Protein 7X4O (pdb70)

Solvent-accessible surface area: 12903 Å² total; per-residue (Å²): 258,171,120,71,8,115,4,127,8,72,17,14,120,104,33,22,11,0,22,0,25,1,38,4,62,6,98,53,16,200,130,100,101,22,140,99,18,84,0,0,10,32,4,0,14,31,0,6,102,25,0,10,75,47,8,92,133,22,63,2,5,22,14,13,13,2,52,31,2,36,8,40,115,51,116,123,32,83,100,88,0,19,126,48,0,40,90,6,2,55,135,3,28,132,31,93,57,0,4,137,33,71,0,1,0,59,2,7,29,36,110,100,79,80,8,83,42,123,61,140,150,206,75,75,114,79,12,115,7,127,8,72,15,9,80,133,69,41,134,134,74,63,3,1,2,0,22,0,36,2,32,7,60,6,100,54,15,192,124,106,100,22,144,96,17,83,1,0,11,27,3,0,13,29,1,6,100,28,0,10,72,48,8,88,138,21,65,1,8,22,14,15,16,2,100,57,2,15,41,15,141,54,107,110,36,51,74,94,0,19,138,57,0,42,85,6,9,57,124,2,35,139,30,89,60,0,5,132,32,71,0,2,0,54,1,6,28,36,108,75,62,80,7,82,44,126,59,147

Secondary structure (DSSP, 8-state):
----EEEEEEEE----EEEEEEEE--TTSS-SEEEEEEEEHHHHHHHHHHHHHH-TTS-PPPPPPHHHHHT--SHHHHHHHHHHHHHHHHHHHT-HHHHTSHHHHHHHHSPTT----S--/--SPP-EEEEEEEEE---------EEEEEEEE--TTSS-SEEEEEEEEHHHHHHHHHHHHHHTTTS-PPPPPPHHHHH---SHHHHHHHHHHHHHHHHHHHT-HHHHHSHHHHHHHHSPTT----S--

Foldseek 3Di:
DAWFKDKQFDFWAVWIKTWIWIATPQPLAPDGTGHGQIETPVLVVQLQVCCVVVVVVDDQDDAPDPCLVVPDDDVVSGVVNSVRVNVNSVVQRPDRVNVNDSLVNCSRPDDYPPDHDPPD/DPDDKFKAKAFDFKDQDWVTDTWIKTWIWIAIDQPLAPDGTGHGQIETPVLVVQLLVCCVVVVVVDDQDDAPDPVQNNDDDDVVSRVVNSVRVNVNVVVQRVDRVNVNDSLVNCSRPPPYPPDHGPDD

Organism: Saccharomyces cerevisiae (strain ATCC 204508 / S288c) (NCBI:txid559292)

B-factor: mean 14.37, std 10.42, range [0.95, 68.03]

Structure (mmCIF, N/CA/C/O backbone):
data_7X4O
#
_entry.id   7X4O
#
_cell.length_a   100.280
_cell.length_b   100.280
_cell.length_c   100.280
_cell.angle_alpha   90.000
_cell.angle_beta   90.000
_cell.angle_gamma   90.000
#
_symmetry.space_group_name_H-M   'P 21 3'
#
lo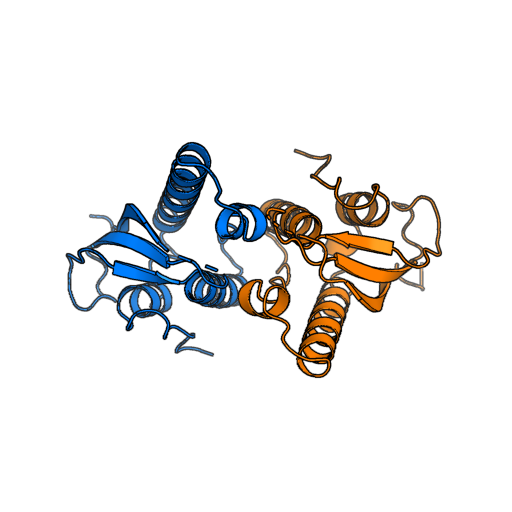op_
_entity.id
_entity.type
_entity.pdbx_description
1 polymer 'Vacuolar protein sorting-associated protein 17'
2 non-polymer 'SULFATE ION'
3 water water
#
loop_
_atom_site.group_PDB
_atom_site.id
_atom_site.type_symbol
_atom_site.label_atom_id
_atom_site.label_alt_id
_atom_site.label_comp_id
_atom_site.label_asym_id
_atom_site.label_entity_id
_atom_site.label_seq_id
_atom_site.pdbx_PDB_ins_code
_atom_site.Cartn_x
_atom_site.Cartn_y
_atom_site.Cartn_z
_atom_site.occupancy
_atom_site.B_iso_or_equiv
_atom_site.auth_seq_id
_atom_site.auth_comp_id
_atom_site.auth_asym_id
_atom_site.auth_atom_id
_atom_site.pdbx_PDB_model_num
ATOM 1 N N . LYS A 1 9 ? 5.23742 -32.38159 18.15509 1.000 21.76681 104 LYS A N 1
ATOM 2 C CA . LYS A 1 9 ? 6.30068 -33.38148 18.25231 1.000 29.51474 104 LYS A CA 1
ATOM 3 C C . LYS A 1 9 ? 7.61619 -32.87543 17.64963 1.000 20.41827 104 LYS A C 1
ATOM 4 O O . LYS A 1 9 ? 8.69208 -33.30720 18.04217 1.000 27.50211 104 LYS A O 1
ATOM 10 N N . LYS A 1 10 ? 7.53100 -31.94969 16.70585 1.000 22.63811 105 LYS A N 1
ATOM 11 C CA . LYS A 1 10 ? 8.68661 -31.54188 15.92443 1.000 25.00695 105 LYS A CA 1
ATOM 12 C C . LYS A 1 10 ? 9.35734 -30.31850 16.54590 1.000 22.82190 105 LYS A C 1
ATOM 13 O O . LYS A 1 10 ? 8.69983 -29.46015 17.14348 1.000 27.28651 105 LYS A O 1
ATOM 19 N N . TYR A 1 11 ? 10.68110 -30.26053 16.43576 1.000 15.46876 106 TYR A N 1
ATOM 20 C CA . TYR A 1 11 ? 11.36976 -29.01201 16.73432 1.000 15.85148 106 TYR A CA 1
ATOM 21 C C . TYR A 1 11 ? 10.95652 -27.95499 15.72915 1.000 10.85363 106 TYR A C 1
ATOM 22 O O . TYR A 1 11 ? 10.82096 -28.22939 14.53574 1.000 13.78735 106 TYR A O 1
ATOM 31 N N . THR A 1 12 ? 10.76728 -26.73813 16.20590 1.000 12.20158 107 THR A N 1
ATOM 32 C CA . THR A 1 12 ? 10.32037 -25.66777 15.33586 1.000 11.02343 107 THR A CA 1
ATOM 33 C C . THR A 1 12 ? 11.13471 -24.41119 15.57609 1.000 10.35599 107 THR A C 1
ATOM 34 O O . THR A 1 12 ? 11.61453 -24.14116 16.68150 1.000 11.34325 107 THR A O 1
ATOM 38 N N . LEU A 1 13 ? 11.32148 -23.67383 14.49827 1.000 7.03504 108 LEU A N 1
ATOM 39 C CA . LEU A 1 13 ? 11.97558 -22.37485 14.51117 1.000 8.99619 108 LEU A CA 1
ATOM 40 C C . LEU A 1 13 ? 11.10357 -21.48051 13.64716 1.000 8.73305 108 LEU A C 1
ATOM 41 O O . LEU A 1 13 ? 11.00294 -21.69718 12.43737 1.000 9.42890 108 LEU A O 1
ATOM 46 N N . LEU A 1 14 ? 10.46224 -20.49638 14.25262 1.000 11.29633 109 LEU A N 1
ATOM 47 C CA . LEU A 1 14 ? 9.58416 -19.59524 13.51286 1.000 11.87805 109 LEU A CA 1
ATOM 48 C C . LEU A 1 14 ? 10.11192 -18.17709 13.64815 1.000 13.35014 109 LEU A C 1
ATOM 49 O O . LEU A 1 14 ? 10.10709 -17.61058 14.74781 1.000 15.07895 109 LEU A O 1
ATOM 54 N N . ALA A 1 15 ? 10.54605 -17.60154 12.53140 1.000 12.21366 110 ALA A N 1
ATOM 55 C CA . ALA A 1 15 ? 10.97386 -16.21292 12.47886 1.000 12.07923 110 ALA A CA 1
ATOM 56 C C . ALA A 1 15 ? 9.92385 -15.36934 11.76440 1.000 11.18294 110 ALA A C 1
ATOM 57 O O . ALA A 1 15 ? 9.33940 -15.79840 10.76272 1.000 7.24644 110 ALA A O 1
ATOM 59 N N . LYS A 1 16 ? 9.68102 -14.17291 12.29464 1.000 14.71366 111 LYS A N 1
ATOM 60 C CA . LYS A 1 16 ? 8.79612 -13.19037 11.67247 1.000 16.76138 111 LYS A CA 1
ATOM 61 C C . LYS A 1 16 ? 9.61421 -11.92364 11.45973 1.000 6.38728 111 LYS A C 1
ATOM 62 O O . LYS A 1 16 ? 9.93559 -11.22027 12.42528 1.000 8.30013 111 LYS A O 1
ATOM 68 N N . VAL A 1 17 ? 9.96902 -11.64955 10.20386 1.000 13.00202 112 VAL A N 1
ATOM 69 C CA . VAL A 1 17 ? 10.73745 -10.45173 9.87041 1.000 8.26841 112 VAL A CA 1
ATOM 70 C C . VAL A 1 17 ? 9.80594 -9.24969 9.95522 1.000 12.77085 112 VAL A C 1
ATOM 71 O O . VAL A 1 17 ? 8.79028 -9.18337 9.25427 1.000 11.81050 112 VAL A O 1
ATOM 75 N N . THR A 1 18 ? 10.13222 -8.30313 10.82647 1.000 8.13331 113 THR A N 1
ATOM 76 C CA . THR A 1 18 ? 9.24766 -7.17159 11.03747 1.000 12.78149 113 THR A CA 1
ATOM 77 C C . THR A 1 18 ? 9.75813 -5.85955 10.45838 1.000 22.17075 113 THR 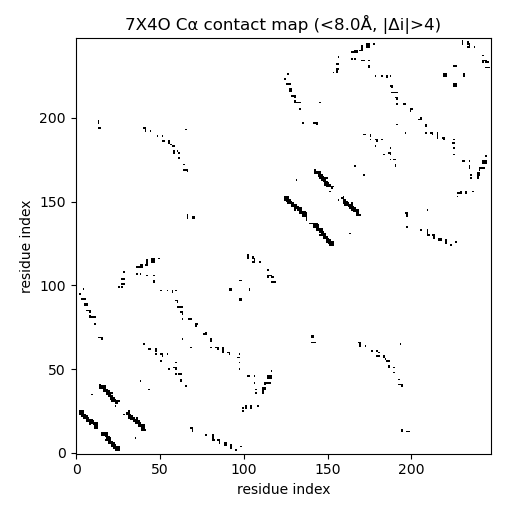A C 1
ATOM 78 O O . THR A 1 18 ? 9.00632 -4.87828 10.44707 1.000 26.45239 113 THR A O 1
ATOM 82 N N . GLY A 1 19 ? 10.99030 -5.79672 9.97248 1.000 20.39118 114 GLY A N 1
ATOM 83 C CA . GLY A 1 19 ? 11.43071 -4.55908 9.35413 1.000 21.28291 114 GLY A CA 1
ATOM 84 C C . GLY A 1 19 ? 12.91638 -4.55185 9.07107 1.000 20.05618 114 GLY A C 1
ATOM 85 O O . GLY A 1 19 ? 13.65103 -5.48866 9.40355 1.000 13.41408 114 GLY A O 1
ATOM 86 N N . LEU A 1 20 ? 13.34184 -3.47101 8.42445 1.000 17.71578 115 LEU A N 1
ATOM 87 C CA . LEU A 1 20 ? 14.74435 -3.18477 8.17370 1.000 21.15640 115 LEU A CA 1
ATOM 88 C C . LEU A 1 20 ? 15.07981 -1.76372 8.60108 1.000 33.14984 115 LEU A C 1
ATOM 89 O O . LEU A 1 20 ? 14.20981 -0.89185 8.70730 1.000 27.12281 115 LEU A O 1
ATOM 94 N N . GLU A 1 21 ? 16.37264 -1.55549 8.83218 1.000 20.18360 116 GLU A N 1
ATOM 95 C CA . GLU A 1 21 ? 16.95002 -0.25880 9.14790 1.000 23.55970 116 GLU A CA 1
ATOM 96 C C . GLU A 1 21 ? 18.20953 -0.09230 8.31600 1.000 29.81539 116 GLU A C 1
ATOM 97 O O . GLU A 1 21 ? 18.98971 -1.04111 8.17268 1.000 27.85871 116 GLU A O 1
ATOM 103 N N . GLU A 1 31 ? 25.53940 0.03802 3.42358 1.000 31.47440 126 GLU A N 1
ATOM 104 C CA . GLU A 1 31 ? 26.72012 -0.26175 4.22636 1.000 26.60364 126 GLU A CA 1
ATOM 105 C C . GLU A 1 31 ? 26.59952 -1.63487 4.90790 1.000 27.68245 126 GLU A C 1
ATOM 106 O O . GLU A 1 31 ? 27.31268 -2.57297 4.55050 1.000 24.27983 126 GLU A O 1
ATOM 108 N N . ASN A 1 32 ? 25.69912 -1.74392 5.89056 1.000 22.06727 127 ASN A N 1
ATOM 109 C CA . ASN A 1 32 ? 25.46336 -2.97526 6.64245 1.000 15.21285 127 ASN A CA 1
ATOM 110 C C . ASN A 1 32 ? 24.06256 -2.92508 7.24269 1.000 15.01546 127 ASN A C 1
ATOM 111 O O . ASN A 1 32 ? 23.91803 -2.80296 8.46254 1.000 18.17821 127 ASN A O 1
ATOM 116 N N . PRO A 1 33 ? 23.01495 -3.01355 6.42283 1.000 13.86874 128 PRO A N 1
ATOM 117 C CA . PRO A 1 33 ? 21.65215 -2.79306 6.92574 1.000 12.44651 128 PRO A CA 1
ATOM 118 C C . PRO A 1 33 ? 21.28302 -3.80285 8.00165 1.000 10.38905 128 PRO A C 1
ATOM 119 O O . PRO A 1 33 ? 21.84032 -4.90219 8.07889 1.000 13.70231 128 PRO A O 1
ATOM 123 N N . THR A 1 34 ? 20.32688 -3.41462 8.84196 1.000 10.02415 129 THR A N 1
ATOM 124 C CA . THR A 1 34 ? 19.83397 -4.25535 9.93193 1.000 12.46645 129 THR A CA 1
ATOM 125 C C . THR A 1 34 ? 18.50363 -4.89834 9.56089 1.000 14.20973 129 THR A C 1
ATOM 126 O O . THR A 1 34 ? 17.60824 -4.22430 9.05103 1.000 12.65384 129 THR A O 1
ATOM 130 N N . ILE A 1 35 ? 18.37510 -6.19897 9.82818 1.000 7.63215 130 ILE A N 1
ATOM 131 C CA . ILE A 1 35 ? 17.13128 -6.95072 9.65095 1.000 9.24568 130 ILE A CA 1
ATOM 132 C C . ILE A 1 35 ? 16.54362 -7.23223 11.03331 1.000 12.75388 130 ILE A C 1
ATOM 133 O O . ILE A 1 35 ? 17.23745 -7.76825 11.90801 1.000 8.74923 130 ILE A O 1
ATOM 138 N N . ILE A 1 36 ? 15.27445 -6.86795 11.23664 1.000 9.07263 131 ILE A N 1
ATOM 139 C CA . ILE A 1 36 ? 14.60522 -6.98318 12.53477 1.000 10.89704 131 ILE A CA 1
ATOM 140 C C . ILE A 1 36 ? 13.58714 -8.10833 12.46871 1.000 8.49807 131 ILE A C 1
ATOM 141 O O . ILE A 1 36 ? 12.77095 -8.15189 11.54265 1.000 9.05235 131 ILE A O 1
ATOM 146 N N . PHE A 1 37 ? 13.61065 -9.00400 13.45284 1.000 4.51617 132 PHE A N 1
ATOM 147 C CA . PHE A 1 37 ? 12.69986 -10.13823 13.39559 1.000 8.74398 132 PHE A CA 1
ATOM 148 C C . PHE A 1 37 ? 12.38228 -10.63651 14.80064 1.000 9.99368 132 PHE A C 1
ATOM 149 O O . PHE A 1 37 ? 13.14783 -10.43468 15.74681 1.000 7.56502 132 PHE A O 1
ATOM 157 N N . ASP A 1 38 ? 11.21780 -11.25274 14.93075 1.000 11.64922 133 ASP A N 1
ATOM 158 C CA . ASP A 1 38 ? 10.88958 -12.00866 16.12494 1.000 12.34208 133 ASP A CA 1
ATOM 159 C C . ASP A 1 38 ? 11.14656 -13.47867 15.85798 1.000 10.46456 133 ASP A C 1
ATOM 160 O O . ASP A 1 38 ? 11.13388 -13.93859 14.71439 1.000 11.44979 133 ASP A O 1
ATOM 165 N N . CYS A 1 39 ? 11.35997 -14.21819 16.93273 1.000 13.50909 134 CYS A N 1
ATOM 166 C CA . CYS A 1 39 ? 11.75217 -15.61246 16.81529 1.000 13.63071 134 CYS A CA 1
ATOM 167 C C . CYS A 1 39 ? 11.03414 -16.42528 17.87733 1.000 10.84166 134 CYS A C 1
ATOM 168 O O . CYS A 1 39 ? 11.04090 -16.06726 19.05987 1.000 16.07696 134 CYS A O 1
ATOM 171 N N . SER A 1 40 ? 10.41161 -17.51027 17.44867 1.000 10.41525 135 SER A N 1
ATOM 172 C CA . SER A 1 40 ? 9.75164 -18.44612 18.34524 1.000 12.20447 135 SER A CA 1
ATOM 173 C C . SER A 1 40 ? 10.32553 -19.83195 18.08416 1.000 8.36751 135 SER A C 1
ATOM 174 O O . SER A 1 40 ? 10.31190 -20.29982 16.94499 1.000 9.16823 135 SER A O 1
ATOM 177 N N . THR A 1 41 ? 10.83377 -20.49078 19.12403 1.000 12.25456 136 THR A N 1
ATOM 178 C CA . THR A 1 41 ? 11.42739 -21.80928 18.92359 1.000 10.50149 136 THR A CA 1
ATOM 179 C C . THR A 1 41 ? 11.24712 -22.67781 20.15964 1.000 10.09295 136 THR A C 1
ATOM 180 O O . THR A 1 41 ? 11.13021 -22.17350 21.27649 1.000 8.97518 136 THR A O 1
ATOM 184 N N . ASN A 1 42 ? 11.23752 -23.99572 19.94894 1.000 7.60207 137 ASN A N 1
ATOM 185 C CA . ASN A 1 42 ? 11.37105 -24.95447 21.04611 1.000 11.70218 137 ASN A CA 1
ATOM 186 C C . ASN A 1 42 ? 12.68664 -25.72972 20.97735 1.000 9.58906 137 ASN A C 1
ATOM 187 O O . ASN A 1 42 ? 12.82896 -26.76176 21.64284 1.000 12.28457 137 ASN A O 1
ATOM 192 N N . LEU A 1 43 ? 13.65877 -25.24578 20.19711 1.000 9.03780 138 LEU A N 1
ATOM 193 C CA . LEU A 1 43 ? 14.91953 -25.97560 20.02732 1.000 9.22645 138 LEU A CA 1
ATOM 194 C C . LEU A 1 43 ? 15.71862 -25.95039 21.32964 1.000 8.21466 138 LEU A C 1
ATOM 195 O O . LEU A 1 43 ? 15.90137 -24.88158 21.92060 1.000 7.45188 138 LEU A O 1
ATOM 200 N N . PRO A 1 44 ? 16.22254 -27.09354 21.80424 1.000 7.99110 139 PRO A N 1
ATOM 201 C CA . PRO A 1 44 ? 16.95951 -27.09431 23.08449 1.000 7.63066 139 PRO A CA 1
ATOM 202 C C . PRO A 1 44 ? 18.33276 -26.42178 23.02680 1.000 7.05753 139 PRO A C 1
ATOM 203 O O . PRO A 1 44 ? 18.95697 -26.25705 24.08467 1.000 9.15739 139 PRO A O 1
ATOM 207 N N . THR A 1 45 ? 18.81281 -26.02582 21.84466 1.000 10.95542 140 THR A N 1
ATOM 208 C CA . THR A 1 45 ? 20.05524 -25.27225 21.66294 1.000 8.35271 140 THR A CA 1
ATOM 209 C C . THR A 1 45 ? 19.93006 -23.80039 22.06387 1.000 8.71715 140 THR A C 1
ATOM 210 O O . THR A 1 45 ? 20.95324 -23.11400 22.18983 1.000 7.89439 140 THR A O 1
ATOM 214 N N . PHE A 1 46 ? 18.71305 -23.30523 22.22326 1.000 7.89023 141 PHE A N 1
ATOM 215 C CA . PHE A 1 46 ? 18.42964 -21.91534 22.54043 1.000 9.09766 141 PHE A CA 1
ATOM 216 C C . PHE A 1 46 ? 18.31075 -21.73998 24.04700 1.000 16.76885 141 PHE A C 1
ATOM 217 O O . PHE A 1 46 ? 17.95154 -22.67448 24.77238 1.000 12.62547 141 PHE A O 1
ATOM 225 N N . ARG A 1 47 ? 18.62493 -20.52689 24.51730 1.000 14.92382 142 ARG A N 1
ATOM 226 C CA . ARG A 1 47 ? 18.49328 -20.24927 25.94543 1.000 19.28383 142 ARG A CA 1
ATOM 227 C C . ARG A 1 47 ? 17.03781 -20.24192 26.37636 1.000 16.24165 142 ARG A C 1
ATOM 228 O O . ARG A 1 47 ? 16.72836 -20.66585 27.49402 1.000 24.69632 142 ARG A O 1
ATOM 236 N N . LYS A 1 48 ? 16.13964 -19.76739 25.51697 1.000 17.05324 143 LYS A N 1
ATOM 237 C CA . LYS A 1 48 ? 14.71672 -19.65673 25.84015 1.000 16.18002 143 LYS A CA 1
ATOM 238 C C . LYS A 1 48 ? 13.91011 -19.90203 24.56409 1.000 14.71741 143 LYS A C 1
ATOM 239 O O . LYS A 1 48 ? 14.41860 -20.47953 23.59811 1.000 14.00959 143 LYS A O 1
ATOM 245 N N . GLN A 1 49 ? 12.64226 -19.47836 24.55313 1.000 7.84616 144 GLN A N 1
ATOM 246 C CA . GLN A 1 49 ? 11.76730 -19.78271 23.42568 1.000 13.42163 144 GLN A CA 1
ATOM 247 C C . GLN A 1 49 ? 11.22897 -18.58462 22.66003 1.000 14.33705 144 GLN A C 1
ATOM 248 O O . GLN A 1 49 ? 10.90458 -18.74113 21.48060 1.000 11.25615 144 GLN A O 1
ATOM 254 N N . GLN A 1 50 ? 11.07477 -17.42063 23.29315 1.000 17.42616 145 GLN A N 1
ATOM 255 C CA . GLN A 1 50 ? 10.49172 -16.24255 22.65401 1.000 18.13260 145 GLN A CA 1
ATOM 256 C C . GLN A 1 50 ? 11.53385 -15.14063 22.57276 1.000 14.18894 145 GLN A C 1
ATOM 257 O O . GLN A 1 50 ? 12.08840 -14.73204 23.59538 1.000 13.05207 145 GLN A O 1
ATOM 263 N N . TYR A 1 51 ? 11.79570 -14.66025 21.36077 1.000 14.93595 146 TYR A N 1
ATOM 264 C CA . TYR A 1 51 ? 12.69566 -13.53810 21.15520 1.000 16.10299 146 TYR A CA 1
ATOM 265 C C . TYR A 1 51 ? 11.94569 -12.48285 20.36708 1.000 11.13542 146 TYR A C 1
ATOM 266 O O . TYR A 1 51 ? 11.28019 -12.80098 19.38171 1.000 10.29993 146 TYR A O 1
ATOM 275 N N . LYS A 1 52 ? 12.07807 -11.23868 20.78977 1.000 14.67557 147 LYS A N 1
ATOM 276 C CA . LYS A 1 52 ? 11.32961 -10.13109 20.22489 1.000 13.13042 147 LYS A CA 1
ATOM 277 C C . LYS A 1 52 ? 12.32329 -9.09204 19.74594 1.000 12.79955 147 LYS A C 1
ATOM 278 O O . LYS A 1 52 ? 13.27879 -8.78164 20.46101 1.000 9.35404 147 LYS A O 1
ATOM 284 N N . ASN A 1 53 ? 12.09938 -8.55567 18.53552 1.000 15.18551 148 ASN A N 1
ATOM 285 C CA . ASN A 1 53 ? 12.91856 -7.45363 18.01136 1.000 17.81737 148 ASN A CA 1
ATOM 286 C C . ASN A 1 53 ? 14.40096 -7.81035 17.97321 1.000 15.91341 148 ASN A C 1
ATOM 287 O O . ASN A 1 53 ? 15.25201 -7.01575 18.38272 1.000 11.91241 148 ASN A O 1
ATOM 292 N N . VAL A 1 54 ? 14.71817 -9.01850 17.50357 1.000 11.26731 149 VAL A N 1
ATOM 293 C CA . VAL A 1 54 ? 16.10972 -9.35554 17.24023 1.000 5.30115 149 VAL A CA 1
ATOM 294 C C . VAL A 1 54 ? 16.61410 -8.49654 16.09024 1.000 9.84066 149 VAL A C 1
ATOM 295 O O . VAL A 1 54 ? 15.93778 -8.34477 15.06225 1.000 6.73982 149 VAL A O 1
ATOM 299 N N . LYS A 1 55 ? 17.81779 -7.94714 16.24851 1.000 7.82555 150 LYS A N 1
ATOM 300 C CA . LYS A 1 55 ? 18.43963 -7.11768 15.23283 1.000 7.46525 150 LYS A CA 1
ATOM 301 C C . LYS A 1 55 ? 19.73794 -7.78424 14.79340 1.000 7.54523 150 LYS A C 1
ATOM 302 O O . LYS A 1 55 ? 20.61285 -8.06417 15.62474 1.000 6.90937 150 LYS A O 1
ATOM 308 N N . LYS A 1 56 ? 19.84110 -8.06273 13.49297 1.000 4.91488 151 LYS A N 1
ATOM 309 C CA . LYS A 1 56 ? 21.00295 -8.70992 12.89672 1.000 7.29854 151 LYS A CA 1
ATOM 310 C C . LYS A 1 56 ? 21.43124 -7.92449 11.66485 1.000 7.19471 151 LYS A C 1
ATOM 311 O O . LYS A 1 56 ? 20.59670 -7.62811 10.80135 1.000 9.61984 151 LYS A O 1
ATOM 317 N N . SER A 1 57 ? 22.72619 -7.61815 11.56107 1.000 5.48256 152 SER A N 1
ATOM 318 C CA . SER A 1 57 ? 23.22851 -6.96811 10.35462 1.000 6.90607 152 SER A CA 1
ATOM 319 C C . SER A 1 57 ? 23.42289 -7.98940 9.23382 1.000 6.57701 152 SER A C 1
ATOM 320 O O . SER A 1 57 ? 23.60251 -9.19023 9.47288 1.000 7.16486 152 SER A O 1
ATOM 323 N N . TYR A 1 58 ? 23.38582 -7.48873 7.99422 1.000 4.93785 153 TYR A N 1
ATOM 324 C CA . TYR A 1 58 ? 23.59006 -8.34413 6.82834 1.000 5.55182 153 TYR A CA 1
ATOM 325 C C . TYR A 1 58 ? 24.88448 -9.13990 6.94470 1.000 5.54795 153 TYR A C 1
ATOM 326 O O . TYR A 1 58 ? 24.93985 -10.31419 6.55721 1.000 5.04776 153 TYR A O 1
ATOM 335 N N . GLU A 1 59 ? 25.93957 -8.52458 7.47620 1.000 5.18772 154 GLU A N 1
ATOM 336 C CA . GLU A 1 59 ? 27.21065 -9.23322 7.57004 1.000 5.65911 154 GLU A CA 1
ATOM 337 C C . GLU A 1 59 ? 27.12611 -10.42041 8.53269 1.000 4.77451 154 GLU A C 1
ATOM 338 O O . GLU A 1 59 ? 27.77235 -11.45159 8.30144 1.000 6.33307 154 GLU A O 1
ATOM 344 N N . GLU A 1 60 ? 26.34591 -10.29491 9.61776 1.000 3.11725 155 GLU A N 1
ATOM 345 C CA . GLU A 1 60 ? 26.08357 -11.44105 10.48707 1.000 3.98712 155 GLU A CA 1
ATOM 346 C C . GLU A 1 60 ? 25.37253 -12.56594 9.73525 1.000 3.25692 155 GLU A C 1
ATOM 347 O O . GLU A 1 60 ? 25.66838 -13.75104 9.95333 1.000 3.15050 155 GLU A O 1
ATOM 353 N N . PHE A 1 61 ? 24.41129 -12.22439 8.86400 1.000 3.43363 156 PHE A N 1
ATOM 354 C CA . PHE A 1 61 ? 23.79032 -13.24650 8.02588 1.000 2.22212 156 PHE A CA 1
ATOM 355 C C . PHE A 1 61 ? 24.83415 -13.93044 7.15928 1.000 2.44015 156 PHE A C 1
ATOM 356 O O . PHE A 1 61 ? 24.84164 -15.16072 7.02517 1.000 1.97900 156 PHE A O 1
ATOM 364 N N . HIS A 1 62 ? 25.71804 -13.14344 6.54779 1.000 2.40548 157 HIS A N 1
ATOM 365 C CA . HIS A 1 62 ? 26.77704 -13.71999 5.72003 1.000 4.47015 157 HIS A CA 1
ATOM 366 C C . HIS A 1 62 ? 27.66311 -14.66470 6.53254 1.000 4.06734 157 HIS A C 1
ATOM 367 O O . HIS A 1 62 ? 28.02322 -15.75317 6.06758 1.000 3.54043 157 HIS A O 1
ATOM 374 N N . GLN A 1 63 ? 28.00136 -14.27944 7.76552 1.000 3.15557 158 GLN A N 1
ATOM 375 C CA . GLN A 1 63 ? 28.81169 -15.15590 8.60976 1.000 3.11277 158 GLN A CA 1
ATOM 376 C C . GLN A 1 63 ? 28.11281 -16.49339 8.87550 1.000 4.13225 158 GLN A C 1
ATOM 377 O O . GLN A 1 63 ? 28.74583 -17.55731 8.80465 1.000 4.22002 158 GLN A O 1
ATOM 383 N N . LEU A 1 64 ? 26.82125 -16.46264 9.20535 1.000 2.97614 159 LEU A N 1
ATOM 384 C CA . LEU A 1 64 ? 26.07841 -17.70365 9.42731 1.000 2.98079 159 LEU A CA 1
ATOM 385 C C . LEU A 1 64 ? 25.98270 -18.52721 8.14611 1.000 3.97752 159 LEU A C 1
ATOM 386 O O . LEU A 1 64 ? 26.20160 -19.74572 8.16883 1.000 4.62775 159 LEU A O 1
ATOM 391 N N . PHE A 1 65 ? 25.64795 -17.88992 7.01755 1.000 0.95338 160 PHE A N 1
ATOM 392 C CA . PHE A 1 65 ? 25.59014 -18.63289 5.76182 1.000 1.48544 160 PHE A CA 1
ATOM 393 C C . PHE A 1 65 ? 26.93546 -19.28032 5.45059 1.000 3.97385 160 PHE A C 1
ATOM 394 O O . PHE A 1 65 ? 27.00490 -20.46055 5.08995 1.000 3.59360 160 PHE A O 1
ATOM 402 N N . LYS A 1 66 ? 28.02057 -18.51586 5.58775 1.000 3.48274 161 LYS A N 1
ATOM 403 C CA . LYS A 1 66 ? 29.34797 -19.02185 5.25917 1.000 3.64622 161 LYS A CA 1
ATOM 404 C C . LYS A 1 66 ? 29.72444 -20.23274 6.11488 1.000 3.81603 161 LYS A C 1
ATOM 405 O O . LYS A 1 66 ? 30.30751 -21.20969 5.60972 1.000 3.96213 161 LYS A O 1
ATOM 411 N N . TYR A 1 67 ? 29.40502 -20.19184 7.40682 1.000 3.86949 162 TYR A N 1
ATOM 412 C CA . TYR A 1 67 ? 29.61937 -21.36126 8.25856 1.000 2.58720 162 TYR A CA 1
ATOM 413 C C . TYR A 1 67 ? 28.76979 -22.54537 7.80449 1.000 3.35895 162 TYR A C 1
ATOM 414 O O . TYR A 1 67 ? 29.28554 -23.65117 7.61822 1.000 3.19659 162 TYR A O 1
ATOM 423 N N . LEU A 1 68 ? 27.45321 -22.34936 7.66392 1.000 3.26690 163 LEU A N 1
ATOM 424 C CA . LEU A 1 68 ? 26.57228 -23.47710 7.35590 1.000 1.69789 163 LEU A CA 1
ATOM 425 C C . LEU A 1 68 ? 26.92762 -24.09686 6.00975 1.000 4.54618 163 LEU A C 1
ATOM 426 O O . LEU A 1 68 ? 26.90689 -25.32915 5.84885 1.000 2.44104 163 LEU A O 1
ATOM 431 N N . ASN A 1 69 ? 27.24860 -23.25405 5.02400 1.000 3.14249 164 ASN A N 1
ATOM 432 C CA . ASN A 1 69 ? 27.52091 -23.75511 3.68188 1.000 3.97888 164 ASN A CA 1
ATOM 433 C C . ASN A 1 69 ? 28.65255 -24.76918 3.69094 1.000 5.07209 164 ASN A C 1
ATOM 434 O O . ASN A 1 69 ? 28.56843 -25.80893 3.02994 1.000 4.73149 164 ASN A O 1
ATOM 439 N N . VAL A 1 70 ? 29.71590 -24.49083 4.43868 1.000 5.02702 165 VAL A N 1
ATOM 440 C CA . VAL A 1 70 ? 30.84220 -25.41987 4.48090 1.000 8.21586 165 VAL A CA 1
ATOM 441 C C . VAL A 1 70 ? 30.68508 -26.47376 5.58731 1.000 10.71770 165 VAL A C 1
ATOM 442 O O . VAL A 1 70 ? 31.16814 -27.60208 5.43707 1.000 11.58240 165 VAL A O 1
ATOM 446 N N . ALA A 1 71 ? 29.94771 -26.17410 6.66550 1.000 5.09148 166 ALA A N 1
ATOM 447 C CA . ALA A 1 71 ? 29.79704 -27.14143 7.76175 1.000 9.11554 166 ALA A CA 1
ATOM 448 C C . ALA A 1 71 ? 28.74253 -28.20925 7.49717 1.000 8.55430 166 ALA A C 1
ATOM 449 O O . ALA A 1 71 ? 28.84857 -29.31509 8.03249 1.000 13.11019 166 ALA A O 1
ATOM 451 N N . ILE A 1 72 ? 27.69478 -27.89340 6.74659 1.000 5.88115 167 ILE A N 1
ATOM 452 C CA . ILE A 1 72 ? 26.62898 -28.85162 6.48555 1.000 10.93818 167 ILE A CA 1
ATOM 453 C C . ILE A 1 72 ? 26.57250 -29.07609 4.98231 1.000 12.66453 167 ILE A C 1
ATOM 454 O O . ILE A 1 72 ? 25.65828 -28.60004 4.30301 1.000 10.53784 167 ILE A O 1
ATOM 459 N N . GLN A 1 73 ? 27.55638 -29.76743 4.44029 1.000 12.40361 168 GLN A N 1
ATOM 460 C CA . GLN A 1 73 ? 27.56069 -29.95333 3.00048 1.000 17.70536 168 GLN A CA 1
ATOM 461 C C . GLN A 1 73 ? 26.57822 -31.01759 2.54034 1.000 19.39156 168 GLN A C 1
ATOM 462 O O . GLN A 1 73 ? 26.36118 -31.15152 1.33180 1.000 23.88951 168 GLN A O 1
ATOM 468 N N . GLU A 1 74 ? 25.95692 -31.74484 3.46745 1.000 13.11291 169 GLU A N 1
ATOM 469 C CA . GLU A 1 74 ? 24.91246 -32.69472 3.11765 1.000 20.65504 169 GLU A CA 1
ATOM 470 C C . GLU A 1 74 ? 23.56885 -32.01685 2.87130 1.000 27.78756 169 GLU A C 1
ATOM 471 O O . GLU A 1 74 ? 22.63913 -32.66833 2.38163 1.000 19.93248 169 GLU A O 1
ATOM 477 N N . SER A 1 75 ? 23.43878 -30.73117 3.19152 1.000 19.93739 170 SER A N 1
ATOM 478 C CA . SER A 1 75 ? 22.18180 -30.01933 3.02473 1.000 13.61663 170 SER A CA 1
ATOM 479 C C . SER A 1 75 ? 22.35030 -28.86327 2.05299 1.000 8.85446 170 SER A C 1
ATOM 480 O O . SER A 1 75 ? 23.44304 -28.31550 1.89080 1.000 13.93845 170 SER A O 1
ATOM 483 N N . PHE A 1 76 ? 21.25374 -28.49353 1.40787 1.000 14.59077 171 PHE A N 1
ATOM 484 C CA . PHE A 1 76 ? 21.21565 -27.23713 0.68556 1.000 12.06162 171 PHE A CA 1
ATOM 485 C C . PHE A 1 76 ? 20.96733 -26.10027 1.67116 1.000 7.58569 171 PHE A C 1
ATOM 486 O O . PHE A 1 76 ? 19.89448 -26.02236 2.28052 1.000 9.40057 171 PHE A O 1
ATOM 494 N N . VAL A 1 77 ? 21.94041 -25.20965 1.82224 1.000 6.48353 172 VAL A N 1
ATOM 495 C CA . VAL A 1 77 ? 21.78192 -24.01415 2.64499 1.000 5.94815 172 VAL A CA 1
ATOM 496 C C . VAL A 1 77 ? 21.24518 -22.89938 1.75518 1.000 6.36201 172 VAL A C 1
ATOM 497 O O . VAL A 1 77 ? 21.93517 -22.50398 0.80212 1.000 3.11331 172 VAL A O 1
ATOM 501 N N . PRO A 1 78 ? 20.05147 -22.35236 2.03296 1.000 6.45011 173 PRO A N 1
ATOM 502 C CA . PRO A 1 78 ? 19.46411 -21.34697 1.13224 1.000 7.60889 173 PRO A CA 1
ATOM 503 C C . PRO A 1 78 ? 20.34625 -20.11732 1.00149 1.000 5.23166 173 PRO A C 1
ATOM 504 O O . PRO A 1 78 ? 20.82305 -19.56210 1.99619 1.000 5.90125 173 PRO A O 1
ATOM 508 N N . THR A 1 79 ? 20.52969 -19.68200 -0.24340 1.000 5.22120 174 THR A N 1
ATOM 509 C CA . THR A 1 79 ? 21.29785 -18.48098 -0.53856 1.000 4.89807 174 THR A CA 1
ATOM 510 C C . THR A 1 79 ? 20.62428 -17.25786 0.06331 1.000 5.11256 174 THR A C 1
ATOM 511 O O . THR A 1 79 ? 19.40180 -17.11735 0.01577 1.000 5.62764 174 THR A O 1
ATOM 515 N N . LEU A 1 80 ? 21.43583 -16.35612 0.60542 1.000 3.98006 175 LEU A N 1
ATOM 516 C CA . LEU A 1 80 ? 20.90907 -15.15731 1.23324 1.000 4.57883 175 LEU A CA 1
ATOM 517 C C . LEU A 1 80 ? 20.22788 -14.27455 0.19207 1.000 5.54665 175 LEU A C 1
ATOM 518 O O . LEU A 1 80 ? 20.53297 -14.36253 -1.00063 1.000 3.26101 175 LEU A O 1
ATOM 523 N N . PRO A 1 81 ? 19.28830 -13.42710 0.61613 1.000 8.01654 176 PRO A N 1
ATOM 524 C CA . PRO A 1 81 ? 18.84538 -12.32576 -0.24643 1.000 6.91161 176 PRO A CA 1
ATOM 525 C C . PRO A 1 81 ? 20.03244 -11.54615 -0.79230 1.000 5.13960 176 PRO A C 1
ATOM 526 O O . PRO A 1 81 ? 21.04812 -11.36209 -0.11513 1.000 3.79198 176 PRO A O 1
ATOM 530 N N . SER A 1 82 ? 19.87539 -11.07198 -2.02401 1.000 3.54889 177 SER A N 1
ATOM 531 C CA . SER A 1 82 ? 20.90083 -10.29381 -2.70485 1.000 4.19928 177 SER A CA 1
ATOM 532 C C . SER A 1 82 ? 21.41425 -9.13866 -1.84737 1.000 5.54795 177 SER A C 1
ATOM 533 O O . SER A 1 82 ? 20.63377 -8.34371 -1.32366 1.000 8.04052 177 SER A O 1
ATOM 536 N N . ALA A 1 83 ? 22.74116 -9.03582 -1.70313 1.000 6.89373 178 ALA A N 1
ATOM 537 C CA . ALA A 1 83 ? 23.30375 -7.88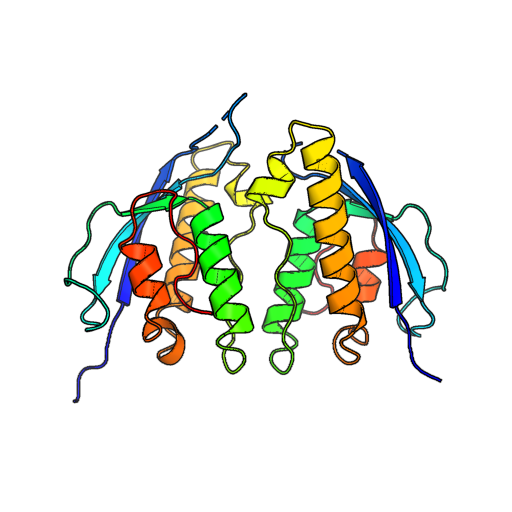665 -0.99799 1.000 6.58752 178 ALA A CA 1
ATOM 538 C C . ALA A 1 83 ? 23.07302 -6.59114 -1.77708 1.000 8.27778 178 ALA A C 1
ATOM 539 O O . ALA A 1 83 ? 22.73965 -5.55188 -1.19364 1.000 7.92467 178 ALA A O 1
ATOM 541 N N . TYR A 1 84 ? 23.23726 -6.64731 -3.09733 1.000 10.35428 179 TYR A N 1
ATOM 542 C CA . TYR A 1 84 ? 22.99104 -5.49946 -3.96503 1.000 9.88785 179 TYR A CA 1
ATOM 543 C C . TYR A 1 84 ? 21.61176 -4.88184 -3.71764 1.000 12.22119 179 TYR A C 1
ATOM 544 O O . TYR A 1 84 ? 21.49798 -3.67933 -3.44344 1.000 15.28929 179 TYR A O 1
ATOM 553 N N . THR A 1 85 ? 20.54308 -5.68851 -3.80023 1.000 8.90996 180 THR A N 1
ATOM 554 C CA . THR A 1 85 ? 19.20331 -5.13537 -3.58607 1.000 11.78852 180 THR A CA 1
ATOM 555 C C . THR A 1 85 ? 18.95972 -4.79733 -2.12145 1.000 12.46531 180 THR A C 1
ATOM 556 O O . THR A 1 85 ? 18.25539 -3.82272 -1.82526 1.000 16.57792 180 THR A O 1
ATOM 560 N N . THR A 1 86 ? 19.51505 -5.59046 -1.19017 1.000 10.44846 181 THR A N 1
ATOM 561 C CA . THR A 1 86 ? 19.36683 -5.27108 0.22839 1.000 9.25134 181 THR A CA 1
ATOM 562 C C . THR A 1 86 ? 20.04050 -3.94330 0.57099 1.000 15.95302 181 THR A C 1
ATOM 563 O O . THR A 1 86 ? 19.46517 -3.12521 1.29849 1.000 14.97624 181 THR A O 1
ATOM 567 N N . PHE A 1 87 ? 21.26724 -3.72049 0.07247 1.000 15.60487 182 PHE A N 1
ATOM 568 C CA . PHE A 1 87 ? 21.97404 -2.45994 0.31383 1.000 13.12957 182 PHE A CA 1
ATOM 569 C C . PHE A 1 87 ? 21.41944 -1.29899 -0.50953 1.000 15.43625 182 PHE A C 1
ATOM 570 O O . PHE A 1 87 ? 21.72935 -0.14096 -0.21147 1.000 18.87733 182 PHE A O 1
ATOM 578 N N . GLY A 1 88 ? 20.64111 -1.57528 -1.54686 1.000 16.12174 183 GLY A N 1
ATOM 579 C CA . GLY A 1 88 ? 20.21124 -0.55455 -2.47504 1.000 21.87779 183 GLY A CA 1
ATOM 580 C C . GLY A 1 88 ? 18.81589 -0.02208 -2.25591 1.000 24.52144 183 GLY A C 1
ATOM 581 O O . GLY A 1 88 ? 18.28658 0.65350 -3.14521 1.000 29.23125 183 GLY A O 1
ATOM 582 N N . ILE A 1 89 ? 18.20730 -0.28885 -1.09848 1.000 15.98937 184 ILE A N 1
ATOM 583 C CA . ILE A 1 89 ? 16.82229 0.10737 -0.85535 1.000 28.09357 184 ILE A CA 1
ATOM 584 C C . ILE A 1 89 ? 16.66654 1.61211 -1.02493 1.000 29.78674 184 ILE A C 1
ATOM 585 O O . ILE A 1 89 ? 17.41108 2.39971 -0.42903 1.000 31.81566 184 ILE A O 1
ATOM 590 N N . ASN A 1 90 ? 15.68720 2.01442 -1.84014 1.000 32.24605 185 ASN A N 1
ATOM 591 C CA . ASN A 1 90 ? 15.41289 3.42216 -2.10901 1.000 39.89187 185 ASN A CA 1
ATOM 592 C C . ASN A 1 90 ? 13.94401 3.80164 -1.93785 1.000 41.11937 185 ASN A C 1
ATOM 593 O O . ASN A 1 90 ? 13.64265 4.96703 -1.66280 1.000 48.89340 185 ASN A O 1
ATOM 598 N N . SER A 1 91 ? 13.02104 2.85841 -2.11671 1.000 38.28660 186 SER A N 1
ATOM 599 C CA . SER A 1 91 ? 11.60268 3.13471 -1.94089 1.000 27.14660 186 SER A CA 1
ATOM 600 C C . SER A 1 91 ? 11.0371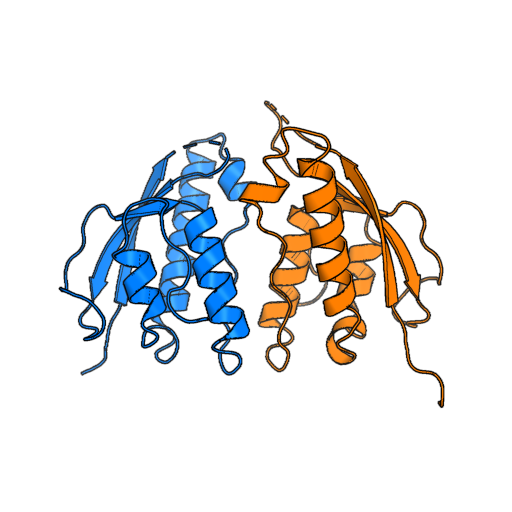5 2.23666 -0.85279 1.000 34.62994 186 SER A C 1
ATOM 601 O O . SER A 1 91 ? 11.62216 1.20800 -0.50218 1.000 30.75141 186 SER A O 1
ATOM 604 N N . GLU A 1 92 ? 9.89287 2.64563 -0.30265 1.000 33.16660 187 GLU A N 1
ATOM 605 C CA . GLU A 1 92 ? 9.17624 1.76150 0.61010 1.000 33.97148 187 GLU A CA 1
ATOM 606 C C . GLU A 1 92 ? 8.79863 0.46611 -0.08761 1.000 36.64457 187 GLU A C 1
ATOM 607 O O . GLU A 1 92 ? 8.70786 -0.58691 0.55446 1.000 33.77421 187 GLU A O 1
ATOM 613 N N . GLU A 1 93 ? 8.59055 0.52811 -1.40372 1.000 22.22704 188 GLU A N 1
ATOM 614 C CA . GLU A 1 93 ? 8.38611 -0.67861 -2.19085 1.000 33.35391 188 GLU A CA 1
ATOM 615 C C . GLU A 1 93 ? 9.62160 -1.57416 -2.13623 1.000 33.35315 188 GLU A C 1
ATOM 616 O O . GLU A 1 93 ? 9.50897 -2.79064 -1.95091 1.000 34.20398 188 GLU A O 1
ATOM 622 N N . ASP A 1 94 ? 10.81412 -0.98482 -2.29329 1.000 30.00928 189 ASP A N 1
ATOM 623 C CA . ASP A 1 94 ? 12.04883 -1.74756 -2.12854 1.000 28.47944 189 ASP A CA 1
ATOM 624 C C . ASP A 1 94 ? 12.10429 -2.39066 -0.75014 1.000 28.34114 189 ASP A C 1
ATOM 625 O O . ASP A 1 94 ? 12.42205 -3.57825 -0.61427 1.000 27.16848 189 ASP A O 1
ATOM 630 N N . ARG A 1 95 ? 11.78384 -1.61262 0.28433 1.000 23.72061 190 ARG A N 1
ATOM 631 C CA . ARG A 1 95 ? 11.83278 -2.10589 1.65587 1.000 28.28506 190 ARG A CA 1
ATOM 632 C C . ARG A 1 95 ? 10.94729 -3.33545 1.84757 1.000 30.98543 190 ARG A C 1
ATOM 633 O O . ARG A 1 95 ? 11.36041 -4.31185 2.48919 1.000 26.20147 190 ARG A O 1
ATOM 641 N N . MET A 1 96 ? 9.73572 -3.31746 1.28191 1.000 28.23812 191 MET A N 1
ATOM 642 C CA . MET A 1 96 ? 8.82791 -4.45295 1.42289 1.000 24.87835 191 MET A CA 1
ATOM 643 C C . MET A 1 96 ? 9.36294 -5.68385 0.70406 1.000 22.71746 191 MET A C 1
ATOM 644 O O . MET A 1 96 ? 9.29802 -6.79686 1.23530 1.000 20.46052 191 MET A O 1
ATOM 649 N N . LYS A 1 97 ? 9.86211 -5.50579 -0.52101 1.000 15.34504 192 LYS A N 1
ATOM 650 C CA . LYS A 1 97 ? 10.40852 -6.62271 -1.28320 1.000 21.61285 192 LYS A CA 1
ATOM 651 C C . LYS A 1 97 ? 11.58089 -7.27545 -0.55320 1.000 19.50546 192 LYS A C 1
ATOM 652 O O . LYS A 1 97 ? 11.72358 -8.50439 -0.56338 1.000 17.09696 192 LYS A O 1
ATOM 658 N N . VAL A 1 98 ? 12.43651 -6.46882 0.07697 1.000 10.13750 193 VAL A N 1
ATOM 659 C CA . VAL A 1 98 ? 13.57191 -7.02627 0.80845 1.000 17.18253 193 VAL A CA 1
ATOM 660 C C . VAL A 1 98 ? 13.09709 -7.72754 2.07735 1.000 14.20438 193 VAL A C 1
ATOM 661 O O . VAL A 1 98 ? 13.59847 -8.80210 2.43350 1.000 12.54924 193 VAL A O 1
ATOM 665 N N . THR A 1 99 ? 12.11678 -7.14074 2.76998 1.000 12.73046 194 THR A N 1
ATOM 666 C CA . THR A 1 99 ? 11.50940 -7.79114 3.93261 1.000 11.54514 194 THR A CA 1
ATOM 667 C C . THR A 1 99 ? 10.93463 -9.15096 3.57205 1.000 15.51256 194 THR A C 1
ATOM 668 O O . THR A 1 99 ? 11.09979 -10.12580 4.31987 1.000 16.92399 194 THR A O 1
ATOM 672 N N . ARG A 1 100 ? 10.24591 -9.23224 2.43249 1.000 13.17469 195 ARG A N 1
ATOM 673 C CA . ARG A 1 100 ? 9.71978 -10.51047 1.97670 1.000 15.23705 195 ARG A CA 1
ATOM 674 C C . ARG A 1 100 ? 10.84144 -11.47952 1.63684 1.000 10.80421 195 ARG A C 1
ATOM 675 O O . ARG A 1 100 ? 10.71242 -12.68546 1.86548 1.000 9.39789 195 ARG A O 1
ATOM 683 N N . ASN A 1 101 ? 11.93622 -10.98006 1.04883 1.000 14.31248 196 ASN A N 1
ATOM 684 C CA . ASN A 1 101 ? 13.05068 -11.86331 0.71277 1.000 11.05010 196 ASN A CA 1
ATOM 685 C C . ASN A 1 101 ? 13.64843 -12.50615 1.95451 1.000 7.18729 196 ASN A C 1
ATOM 686 O O . ASN A 1 101 ? 14.00952 -13.68569 1.92986 1.000 9.55181 196 ASN A O 1
ATOM 691 N N . PHE A 1 102 ? 13.79034 -11.74082 3.03621 1.000 5.46512 197 PHE A N 1
ATOM 692 C CA . PHE A 1 102 ? 14.35520 -12.30316 4.25776 1.000 6.45127 197 PHE A CA 1
ATOM 693 C C . PHE A 1 102 ? 13.37342 -13.23597 4.93920 1.000 7.83832 197 PHE A C 1
ATOM 694 O O . PHE A 1 102 ? 13.78761 -14.25416 5.51525 1.000 6.81338 197 PHE A O 1
ATOM 702 N N . GLN A 1 103 ? 12.07661 -12.91772 4.86462 1.000 8.48910 198 GLN A N 1
ATOM 703 C CA . GLN A 1 103 ? 11.05391 -13.85119 5.32089 1.000 10.83310 198 GLN A CA 1
ATOM 704 C C . GLN A 1 103 ? 11.15407 -15.18085 4.59160 1.000 8.90780 198 GLN A C 1
ATOM 705 O O . GLN A 1 103 ? 11.13285 -16.24094 5.22580 1.000 11.91507 198 GLN A O 1
ATOM 711 N N . LEU A 1 104 ? 11.22724 -15.15103 3.25149 1.000 8.83811 199 LEU A N 1
ATOM 712 C CA . LEU A 1 104 ? 11.38785 -16.39562 2.50464 1.000 11.04421 199 LEU A CA 1
ATOM 713 C C . LEU A 1 104 ? 12.65052 -17.13901 2.92696 1.000 10.96536 199 LEU A C 1
ATOM 714 O O . LEU A 1 104 ? 12.64184 -18.36807 3.04342 1.000 13.60444 199 LEU A O 1
ATOM 719 N N . TRP A 1 105 ? 13.74754 -16.41532 3.15381 1.000 10.32952 200 TRP A N 1
ATOM 720 C CA . TRP A 1 105 ? 14.97984 -17.07082 3.56951 1.000 6.66100 200 TRP A CA 1
ATOM 721 C C . TRP A 1 105 ? 14.78149 -17.78895 4.89681 1.000 5.12957 200 TRP A C 1
ATOM 722 O O . TRP A 1 105 ? 15.11724 -18.96575 5.02867 1.000 6.29092 200 TRP A O 1
ATOM 733 N N . PHE A 1 106 ? 14.20521 -17.09856 5.88194 1.000 10.69441 201 PHE A N 1
ATOM 734 C CA . PHE A 1 106 ? 13.95777 -17.71408 7.18168 1.000 7.24669 201 PHE A CA 1
ATOM 735 C C . PHE A 1 106 ? 13.04408 -18.93038 7.05144 1.000 10.59722 201 PHE A C 1
ATOM 736 O O . PHE A 1 106 ? 13.27038 -19.95837 7.70349 1.000 9.91559 201 PHE A O 1
ATOM 744 N N . ASN A 1 107 ? 12.00048 -18.83094 6.21442 1.000 7.59009 202 ASN A N 1
ATOM 745 C CA . ASN A 1 107 ? 11.08624 -19.95900 6.03043 1.000 13.98179 202 ASN A CA 1
ATOM 746 C C . ASN A 1 107 ? 11.81639 -21.18200 5.48537 1.000 9.10197 202 ASN A C 1
ATOM 747 O O . ASN A 1 107 ? 11.62649 -22.30239 5.97059 1.000 13.79373 202 ASN A O 1
ATOM 752 N N . ARG A 1 108 ? 12.63533 -20.99301 4.45322 1.000 8.65527 203 ARG A N 1
ATOM 753 C CA . ARG A 1 108 ? 13.36899 -22.12219 3.87927 1.000 10.31198 203 ARG A CA 1
ATOM 754 C C . ARG A 1 108 ? 14.36479 -22.70427 4.87224 1.000 11.62863 203 ARG A C 1
ATOM 755 O O . ARG A 1 108 ? 14.54932 -23.92423 4.92259 1.000 10.23536 203 ARG A O 1
ATOM 763 N N . LEU A 1 109 ? 15.04266 -21.84564 5.64127 1.000 6.78447 204 LEU A N 1
ATOM 764 C CA . LEU A 1 109 ? 15.95398 -22.33367 6.67425 1.000 11.49705 204 LEU A CA 1
ATOM 765 C C . LEU A 1 109 ? 15.22502 -23.22483 7.67016 1.000 12.09321 204 LEU A C 1
ATOM 766 O O . LEU A 1 109 ? 15.68121 -24.33012 7.99112 1.000 14.12224 204 LEU A O 1
ATOM 771 N N . SER A 1 110 ? 14.07344 -22.76325 8.15242 1.000 14.52693 205 SER A N 1
ATOM 772 C CA . SER A 1 110 ? 13.34144 -23.45241 9.20762 1.000 13.21175 205 SER A CA 1
ATOM 773 C C . SER A 1 110 ? 12.78847 -24.78995 8.75651 1.000 16.67405 205 SER A C 1
ATOM 774 O O . SER A 1 110 ? 12.47018 -25.63030 9.60669 1.000 19.38756 205 SER A O 1
ATOM 777 N N . GLN A 1 111 ? 12.66912 -24.99554 7.44684 1.000 13.98397 206 GLN A N 1
ATOM 778 C CA . GLN A 1 111 ? 12.15949 -26.21774 6.85183 1.000 16.61305 206 GLN A CA 1
ATOM 779 C C . GLN A 1 111 ? 13.20079 -27.31930 6.75728 1.000 17.21834 206 GLN A C 1
ATOM 780 O O . GLN A 1 111 ? 12.84694 -28.44890 6.41207 1.000 15.96298 206 GLN A O 1
ATOM 786 N N . ASP A 1 112 ? 14.46881 -27.02202 7.01239 1.000 13.34461 207 ASP A N 1
ATOM 787 C CA . ASP A 1 112 ? 15.48788 -28.05914 7.02166 1.000 10.38342 207 ASP A CA 1
ATOM 788 C C . ASP A 1 112 ? 15.76279 -28.47857 8.45446 1.000 12.05646 207 ASP A C 1
ATOM 789 O O . ASP A 1 112 ? 16.38790 -27.70993 9.20639 1.000 11.91806 207 ASP A O 1
ATOM 794 N N . PRO A 1 113 ? 15.32915 -29.67043 8.87992 1.000 16.76179 208 PRO A N 1
ATOM 795 C CA . PRO A 1 113 ? 15.48898 -30.03334 10.29838 1.000 13.37581 208 PRO A CA 1
ATOM 796 C C . PRO A 1 113 ? 16.93403 -30.23385 10.68664 1.000 16.87883 208 PRO A C 1
ATOM 797 O O . PRO A 1 113 ? 17.28240 -30.02596 11.85330 1.000 14.81926 208 PRO A O 1
ATOM 801 N N . LEU A 1 114 ? 17.80124 -30.57922 9.73592 1.000 12.55163 209 LEU A N 1
ATOM 802 C CA . LEU A 1 114 ? 19.20980 -30.73421 10.06284 1.000 10.39640 209 LEU A CA 1
ATOM 803 C C . LEU A 1 114 ? 19.90049 -29.38022 10.24752 1.000 16.51520 209 LEU A C 1
ATOM 804 O O . LEU A 1 114 ? 20.79944 -29.24530 11.08340 1.000 13.41903 209 LEU A O 1
ATOM 809 N N . ILE A 1 115 ? 19.50110 -28.36225 9.48677 1.000 9.28033 210 ILE A N 1
ATOM 810 C CA . ILE A 1 115 ? 20.12385 -27.05013 9.64272 1.000 5.33022 210 ILE A CA 1
ATOM 811 C C . ILE A 1 115 ? 19.74858 -26.43034 10.98231 1.000 7.15540 210 ILE A C 1
ATOM 812 O O . ILE A 1 115 ? 20.60784 -25.91716 11.71066 1.000 7.25132 210 ILE A O 1
ATOM 817 N N . ILE A 1 116 ? 18.46076 -26.44810 11.33081 1.000 4.99976 211 ILE A N 1
ATOM 818 C CA . ILE A 1 116 ? 18.04290 -25.71872 12.52276 1.000 7.51033 211 ILE A CA 1
ATOM 819 C C . ILE A 1 116 ? 18.54620 -26.37578 13.79815 1.000 11.11829 211 ILE A C 1
ATOM 820 O O . ILE A 1 116 ? 18.56993 -25.73009 14.85170 1.000 8.60088 211 ILE A O 1
ATOM 825 N N . ARG A 1 117 ? 19.00513 -27.62500 13.71171 1.000 7.81803 212 ARG A N 1
ATOM 826 C CA A ARG A 1 117 ? 19.61968 -28.29705 14.84952 0.500 12.15467 212 ARG A CA 1
ATOM 827 C CA B ARG A 1 117 ? 19.62519 -28.30440 14.84257 0.500 12.08395 212 ARG A CA 1
ATOM 828 C C . ARG A 1 117 ? 21.03817 -27.80621 15.12223 1.000 17.91864 212 ARG A C 1
ATOM 829 O O . ARG A 1 117 ? 21.56971 -28.06089 16.20604 1.000 10.73244 212 ARG A O 1
ATOM 844 N N . ASN A 1 118 ? 21.66365 -27.11467 14.17314 1.000 6.74011 213 ASN A N 1
ATOM 845 C CA . ASN A 1 118 ? 23.04050 -26.67784 14.36780 1.000 8.67317 213 ASN A CA 1
ATOM 846 C C . ASN A 1 118 ? 23.10521 -25.50755 15.35446 1.000 8.41267 213 ASN A C 1
ATOM 847 O O . ASN A 1 118 ? 22.36564 -24.52745 15.22812 1.000 4.28863 213 ASN A O 1
ATOM 852 N N . GLU A 1 119 ? 23.98021 -25.60963 16.36806 1.000 7.81778 214 GLU A N 1
ATOM 853 C CA . GLU A 1 119 ? 23.95558 -24.58719 17.41239 1.000 8.95000 214 GLU A CA 1
ATOM 854 C C . GLU A 1 119 ? 24.38378 -23.20152 16.91898 1.000 3.88525 214 GLU A C 1
ATOM 855 O O . GLU A 1 119 ? 24.07700 -22.20532 17.58986 1.000 5.89214 214 GLU A O 1
ATOM 861 N N . GLU A 1 120 ? 25.04419 -23.09590 15.76016 1.000 3.32399 215 GLU A N 1
ATOM 862 C CA . GLU A 1 120 ? 25.39496 -21.77420 15.24316 1.000 2.78070 215 GLU A CA 1
ATOM 863 C C . GLU A 1 120 ? 24.16005 -20.94255 14.92518 1.000 3.77329 215 GLU A C 1
ATOM 864 O O . GLU A 1 120 ? 24.21415 -19.70921 15.01162 1.000 2.61362 215 GLU A O 1
ATOM 870 N N . VAL A 1 121 ? 23.05930 -21.59200 14.51292 1.000 2.38121 216 VAL A N 1
ATOM 871 C CA . VAL A 1 121 ? 21.79255 -20.88760 14.31122 1.000 4.05029 216 VAL A CA 1
ATOM 872 C C . VAL A 1 121 ? 21.35838 -20.18880 15.59302 1.000 5.48337 216 VAL A C 1
ATOM 873 O O . VAL A 1 121 ? 20.9429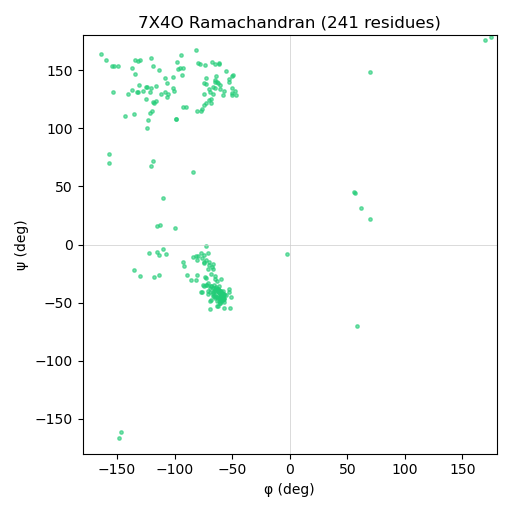9 -19.01887 15.57857 1.000 4.04053 216 VAL A O 1
ATOM 877 N N . ALA A 1 122 ? 21.43240 -20.89965 16.72499 1.000 5.85353 217 ALA A N 1
ATOM 878 C CA . ALA A 1 122 ? 21.11395 -20.27283 18.00693 1.000 3.87686 217 ALA A CA 1
ATOM 879 C C . ALA A 1 122 ? 22.10011 -19.16218 18.36101 1.000 4.64465 217 ALA A C 1
ATOM 880 O O . ALA A 1 122 ? 21.69370 -18.11109 18.87055 1.000 6.07953 217 ALA A O 1
ATOM 882 N N . PHE A 1 123 ? 23.40580 -19.38813 18.14980 1.000 1.72866 218 PHE A N 1
ATOM 883 C CA . PHE A 1 123 ? 24.38911 -18.36112 18.50328 1.000 4.02810 218 PHE A CA 1
ATOM 884 C C . PHE A 1 123 ? 24.20166 -17.10492 17.65332 1.000 6.41571 218 PHE A C 1
ATOM 885 O O . PHE A 1 123 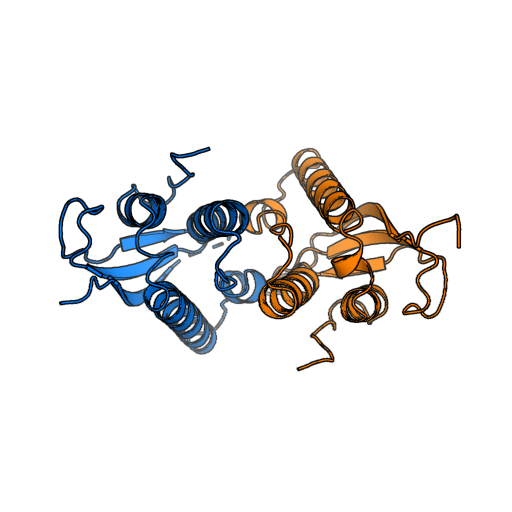? 24.41606 -15.97649 18.12642 1.000 4.90569 218 PHE A O 1
ATOM 893 N N . PHE A 1 124 ? 23.83843 -17.28783 16.38299 1.000 3.81232 219 PHE A N 1
ATOM 894 C CA . PHE A 1 124 ? 23.54206 -16.14811 15.51673 1.000 3.64772 219 PHE A CA 1
ATOM 895 C C . PHE A 1 124 ? 22.38372 -15.32937 16.07847 1.000 4.06146 219 PHE A C 1
ATOM 896 O O . PHE A 1 124 ? 22.48787 -14.10940 16.23919 1.000 7.88035 219 PHE A O 1
ATOM 904 N N . ILE A 1 125 ? 21.27664 -15.99292 16.41230 1.000 3.67698 220 ILE A N 1
ATOM 905 C CA . ILE A 1 125 ? 20.09001 -15.26999 16.85741 1.000 4.04764 220 ILE A CA 1
ATOM 906 C C . ILE A 1 125 ? 20.28112 -14.66244 18.24469 1.000 8.72480 220 ILE A C 1
ATOM 907 O O . ILE A 1 125 ? 19.74308 -13.58473 18.53026 1.000 11.00927 220 ILE A O 1
ATOM 912 N N . GLU A 1 126 ? 21.05319 -15.31371 19.12281 1.000 6.33809 221 GLU A N 1
ATOM 913 C CA . GLU A 1 126 ? 21.13423 -14.88188 20.51282 1.000 8.35864 221 GLU A CA 1
ATOM 914 C C . GLU A 1 126 ? 22.27867 -13.92258 20.79183 1.000 7.96847 221 GLU A C 1
ATOM 915 O O . GLU A 1 126 ? 22.28571 -13.28753 21.85054 1.000 7.78544 221 GLU A O 1
ATOM 921 N N . SER A 1 127 ? 23.24533 -13.81143 19.89131 1.000 4.31566 222 SER A N 1
ATOM 922 C CA . SER A 1 127 ? 24.36808 -12.91692 20.12700 1.000 5.30815 222 SER A CA 1
ATOM 923 C C . SER A 1 127 ? 23.94764 -11.45698 19.95679 1.000 7.71583 222 SER A C 1
ATOM 924 O O . SER A 1 127 ? 22.99767 -11.13364 19.23310 1.000 4.01911 222 SER A O 1
ATOM 927 N N . ASP A 1 128 ? 24.68606 -10.57483 20.62966 1.000 8.67976 223 ASP A N 1
ATOM 928 C CA . ASP A 1 128 ? 24.49956 -9.13756 20.49962 1.000 7.50388 223 ASP A CA 1
ATOM 929 C C . ASP A 1 128 ? 24.45684 -8.72315 19.03285 1.000 9.23185 223 ASP A C 1
ATOM 930 O O . ASP A 1 128 ? 25.13936 -9.30327 18.18346 1.000 9.34403 223 ASP A O 1
ATOM 935 N N . PHE A 1 129 ? 23.64344 -7.70262 18.74540 1.000 7.08231 224 PHE A N 1
ATOM 936 C CA . PHE A 1 129 ? 23.58738 -7.10269 17.41465 1.000 7.36126 224 PHE A CA 1
ATOM 937 C C . PHE A 1 129 ? 24.98207 -6.83026 16.87242 1.000 8.50093 224 PHE A C 1
ATOM 938 O O . PHE A 1 129 ? 25.81301 -6.20163 17.53256 1.000 4.58372 224 PHE A O 1
ATOM 946 N N . ASN A 1 130 ? 25.23277 -7.30761 15.65874 1.000 8.00709 225 ASN A N 1
ATOM 947 C CA . ASN A 1 130 ? 26.43838 -6.98145 14.91613 1.000 9.31593 225 ASN A CA 1
ATOM 948 C C . ASN A 1 130 ? 27.68820 -7.60494 15.51937 1.000 8.40789 225 ASN A C 1
ATOM 949 O O . ASN A 1 130 ? 28.79050 -7.10796 15.27508 1.000 6.71668 225 ASN A O 1
ATOM 954 N N . THR A 1 131 ? 27.55941 -8.67587 16.31140 1.000 7.35946 226 THR A N 1
ATOM 955 C CA . THR A 1 131 ? 28.74256 -9.35536 16.84265 1.000 11.57352 226 THR A CA 1
ATOM 956 C C . THR A 1 131 ? 28.94316 -10.78348 16.34905 1.000 10.04015 226 THR A C 1
ATOM 957 O O . THR A 1 131 ? 29.97691 -11.36470 16.68234 1.000 8.07298 226 THR A O 1
ATOM 961 N N . TYR A 1 132 ? 28.00765 -11.37959 15.58454 1.000 6.43652 227 TYR A N 1
ATOM 962 C CA . TYR A 1 132 ? 28.09009 -12.82139 15.32445 1.000 4.99455 227 TYR A CA 1
ATOM 963 C C . TYR A 1 132 ? 29.22446 -13.16921 14.35913 1.000 7.34019 227 TYR A C 1
ATOM 964 O O . TYR A 1 132 ? 29.25281 -12.70749 13.21015 1.000 8.32333 227 TYR A O 1
ATOM 973 N N . THR A 1 133 ? 30.13815 -14.00610 14.81561 1.000 4.97657 228 THR A N 1
ATOM 974 C CA . THR A 1 133 ? 30.95187 -14.86112 13.96794 1.000 8.21079 228 THR A CA 1
ATOM 975 C C . THR A 1 133 ? 30.88613 -16.25901 14.56446 1.000 5.50452 228 THR A C 1
ATOM 976 O O . THR A 1 133 ? 30.52229 -16.42567 15.73369 1.000 5.43841 228 THR A O 1
ATOM 980 N N . PRO A 1 134 ? 31.15673 -17.29075 13.77118 1.000 6.81783 229 PRO A N 1
ATOM 981 C CA . PRO A 1 134 ? 30.92510 -18.65601 14.25504 1.000 6.43873 229 PRO A CA 1
ATOM 982 C C . PRO A 1 134 ? 31.74560 -18.98209 15.49301 1.000 7.77855 229 PRO A C 1
ATOM 983 O O . PRO A 1 134 ? 32.92323 -18.62688 15.60396 1.000 10.78302 229 PRO A O 1
ATOM 987 N N . ILE A 1 135 ? 31.08950 -19.64864 16.44171 1.000 6.12061 230 ILE A N 1
ATOM 988 C CA . ILE A 1 135 ? 31.79706 -20.25501 17.55974 1.000 5.86167 230 ILE A CA 1
ATOM 989 C C . ILE A 1 135 ? 32.62484 -21.44342 17.07720 1.000 13.90068 230 ILE A C 1
ATOM 990 O O . ILE A 1 135 ? 33.83405 -21.51522 17.31264 1.000 9.06732 230 ILE A O 1
ATOM 995 N N . ASN A 1 136 ? 31.98482 -22.39951 16.41107 1.000 13.34083 231 ASN A N 1
ATOM 996 C CA . ASN A 1 136 ? 32.70733 -23.55176 15.89022 1.000 17.17185 231 ASN A CA 1
ATOM 997 C C . ASN A 1 136 ? 33.55028 -23.14587 14.69198 1.000 21.74128 231 ASN A C 1
ATOM 998 O O . ASN A 1 136 ? 33.16586 -22.27712 13.90732 1.000 26.26240 231 ASN A O 1
ATOM 1003 N N . LYS A 1 137 ? 34.73349 -23.74102 14.57922 1.000 39.62912 232 LYS A N 1
ATOM 1004 C CA . LYS A 1 137 ? 35.60472 -23.45138 13.44562 1.000 33.42854 232 LYS A CA 1
ATOM 1005 C C . LYS A 1 137 ? 35.01539 -24.10300 12.20514 1.000 38.40542 232 LYS A C 1
ATOM 1006 O O . LYS A 1 137 ? 34.18967 -25.01138 12.33384 1.000 34.36680 232 LYS A O 1
ATOM 1008 N N . GLU B 1 7 ? 43.21994 -38.28313 -23.30070 1.000 23.57532 102 GLU B N 1
ATOM 1009 C CA . GLU B 1 7 ? 42.81620 -37.05995 -22.64086 1.000 23.56832 102 GLU B CA 1
ATOM 1010 C C . GLU B 1 7 ? 43.69699 -36.78964 -21.39711 1.000 31.62149 102 GLU B C 1
ATOM 1011 O O . GLU B 1 7 ? 43.16799 -36.55017 -20.31115 1.000 49.13700 102 GLU B O 1
ATOM 1013 N N . LYS B 1 8 ? 45.03070 -36.81503 -21.56218 1.000 31.82574 103 LYS B N 1
ATOM 1014 C CA . LYS B 1 8 ? 45.94941 -36.58111 -20.44200 1.000 33.62917 103 LYS B CA 1
ATOM 1015 C C . LYS B 1 8 ? 45.70415 -35.23409 -19.75887 1.000 34.42497 103 LYS B C 1
ATOM 1016 O O . LYS B 1 8 ? 45.52468 -35.17220 -18.53645 1.000 40.47929 103 LYS B O 1
ATOM 1022 N N . LYS B 1 9 ? 45.71773 -34.14443 -20.53145 1.000 30.75431 104 LYS B N 1
ATOM 1023 C CA . LYS B 1 9 ? 45.54744 -32.80696 -19.97624 1.000 25.73349 104 LYS B CA 1
ATOM 1024 C C . LYS B 1 9 ? 44.08859 -32.56424 -19.60043 1.000 20.97531 104 LYS B C 1
ATOM 1025 O O . LYS B 1 9 ? 43.17391 -32.95552 -20.32437 1.000 18.29231 104 LYS B O 1
ATOM 1027 N N . LYS B 1 10 ? 43.86812 -31.92656 -18.45337 1.000 20.55117 105 LYS B N 1
ATOM 1028 C CA . LYS B 1 10 ? 42.51326 -31.69199 -17.97089 1.000 21.08132 105 LYS B CA 1
ATOM 1029 C C . LYS B 1 10 ? 42.02563 -30.31714 -18.41026 1.000 10.15122 105 LYS B C 1
ATOM 1030 O O . LYS B 1 10 ? 42.80636 -29.46922 -18.84011 1.000 15.08455 105 LYS B O 1
ATOM 1032 N N . TYR B 1 11 ? 40.71055 -30.11954 -18.33912 1.000 15.65885 106 TYR B N 1
ATOM 1033 C CA . TYR B 1 11 ? 40.14796 -28.79998 -18.58947 1.000 11.66636 106 TYR B CA 1
ATOM 1034 C C . TYR B 1 11 ? 40.62687 -27.82679 -17.52769 1.000 9.58502 106 TYR B C 1
ATOM 1035 O O . TYR B 1 11 ? 40.78733 -28.18622 -16.35788 1.000 13.28294 106 TYR B O 1
ATOM 1044 N N . THR B 1 12 ? 40.84545 -26.58431 -17.93359 1.000 11.44348 107 THR B N 1
ATOM 1045 C CA . THR B 1 12 ? 41.34251 -25.58602 -17.00614 1.000 15.20950 107 THR B CA 1
ATOM 1046 C C . THR B 1 12 ? 40.58838 -24.28328 -17.19747 1.000 11.49390 107 THR B C 1
ATOM 1047 O O . THR B 1 12 ? 40.07015 -23.98608 -18.27754 1.000 13.38511 107 THR B O 1
ATOM 1051 N N . LEU B 1 13 ? 40.51121 -23.53302 -16.10612 1.000 10.75644 108 LEU B N 1
ATOM 1052 C CA . LEU B 1 13 ? 39.87661 -22.22508 -16.05742 1.000 9.98990 108 LEU B CA 1
ATOM 1053 C C . LEU B 1 13 ? 40.73853 -21.41674 -15.10946 1.000 14.00736 108 LEU B C 1
ATOM 1054 O O . LEU B 1 13 ? 40.76878 -21.70647 -13.91471 1.000 11.07161 108 LEU B O 1
ATOM 1059 N N . LEU B 1 14 ? 41.45749 -20.43531 -15.62520 1.000 10.04871 109 LEU B N 1
ATOM 1060 C CA . LEU B 1 14 ? 42.37964 -19.65922 -14.80430 1.000 14.12427 109 LEU B CA 1
ATOM 1061 C C . LEU B 1 14 ? 41.95467 -18.20113 -14.89353 1.000 13.39020 109 LEU B C 1
ATOM 1062 O O . LEU B 1 14 ? 42.01493 -17.59552 -15.96780 1.000 13.90912 109 LEU B O 1
ATOM 1067 N N . ALA B 1 15 ? 41.48891 -17.65068 -13.78005 1.000 14.08069 110 ALA B N 1
ATOM 1068 C CA . ALA B 1 15 ? 41.13286 -16.24176 -13.71450 1.000 12.43949 110 ALA B CA 1
ATOM 1069 C C . ALA B 1 15 ? 42.24316 -15.46789 -13.01884 1.000 13.28015 110 ALA B C 1
ATOM 1070 O O . ALA B 1 15 ? 42.88026 -15.96838 -12.08820 1.000 11.96688 110 ALA B O 1
ATOM 1072 N N . LYS B 1 16 ? 42.47146 -14.25032 -13.48478 1.000 12.79983 111 LYS B N 1
ATOM 1073 C CA . LYS B 1 16 ? 43.47244 -13.34496 -12.92858 1.000 12.68563 111 LYS B CA 1
ATOM 1074 C C . LYS B 1 16 ? 42.76446 -12.05791 -12.55311 1.000 8.69282 111 LYS B C 1
ATOM 1075 O O . LYS B 1 16 ? 42.50503 -11.23071 -13.42839 1.000 8.52391 111 LYS B O 1
ATOM 1081 N N . VAL B 1 17 ? 42.45720 -11.88016 -11.26685 1.000 7.49948 112 VAL B N 1
ATOM 1082 C CA . VAL B 1 17 ? 41.78597 -10.65607 -10.84030 1.000 7.29102 112 VAL B CA 1
ATOM 1083 C C . VAL B 1 17 ? 42.78714 -9.51306 -10.95629 1.000 12.29328 112 VAL B C 1
ATOM 1084 O O . V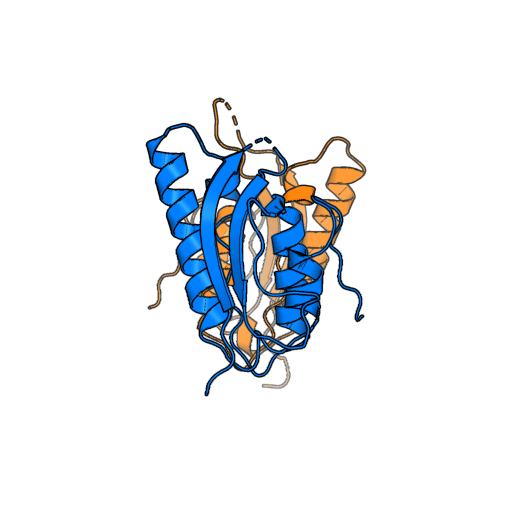AL B 1 17 ? 43.90436 -9.59831 -10.43356 1.000 7.10057 112 VAL B O 1
ATOM 1088 N N . THR B 1 18 ? 42.42578 -8.47121 -11.70211 1.000 10.70129 113 THR B N 1
ATOM 1089 C CA . THR B 1 18 ? 43.35512 -7.37390 -11.92991 1.000 13.26064 113 THR B CA 1
ATOM 1090 C C . THR B 1 18 ? 42.91623 -6.07580 -11.28707 1.000 13.46035 113 THR B C 1
ATOM 1091 O O . THR B 1 18 ? 43.69519 -5.11832 -11.27631 1.000 17.20734 113 THR B O 1
ATOM 1095 N N . GLY B 1 19 ? 41.70059 -5.99453 -10.76982 1.000 13.25271 114 GLY B N 1
ATOM 1096 C CA . GLY B 1 19 ? 41.26307 -4.70412 -10.28682 1.000 14.76436 114 GLY B CA 1
ATOM 1097 C C . GLY B 1 19 ? 39.82098 -4.73594 -9.84324 1.000 15.40167 114 GLY B C 1
ATOM 1098 O O . GLY B 1 19 ? 39.12801 -5.75433 -9.93309 1.000 15.24242 114 GLY B O 1
ATOM 1099 N N . LEU B 1 20 ? 39.38571 -3.57982 -9.36392 1.000 14.92641 115 LEU B N 1
ATOM 1100 C CA . LEU B 1 20 ? 38.07754 -3.39639 -8.76527 1.000 18.86909 115 LEU B CA 1
ATOM 1101 C C . LEU B 1 20 ? 37.68904 -1.93833 -8.94158 1.000 26.16802 115 LEU B C 1
ATOM 1102 O O . LEU B 1 20 ? 38.50418 -1.04997 -8.68157 1.000 26.39182 115 LEU B O 1
ATOM 1107 N N . GLU B 1 21 ? 36.47217 -1.68731 -9.41677 1.000 20.49349 116 GLU B N 1
ATOM 1108 C CA . GLU B 1 21 ? 35.97025 -0.32630 -9.54809 1.000 22.40061 116 GLU B CA 1
ATOM 1109 C C . GLU B 1 21 ? 34.71020 -0.19747 -8.71679 1.000 21.58707 116 GLU B C 1
ATOM 1110 O O . GLU B 1 21 ? 33.84198 -1.07379 -8.76242 1.000 17.14768 116 GLU B O 1
ATOM 1116 N N . ARG B 1 22 ? 34.61877 0.88873 -7.95341 1.000 23.22310 117 ARG B N 1
ATOM 1117 C CA . ARG B 1 22 ? 33.46992 1.13594 -7.08525 1.000 26.82511 117 ARG B CA 1
ATOM 1118 C C . ARG B 1 22 ? 32.32573 1.78292 -7.87198 1.000 23.82101 117 ARG B C 1
ATOM 1119 O O . ARG B 1 22 ? 31.87885 2.89678 -7.60872 1.000 31.96605 117 ARG B O 1
ATOM 1127 N N . PHE B 1 23 ? 31.85752 1.01818 -8.85951 1.000 28.88237 118 PHE B N 1
ATOM 1128 C CA . PHE B 1 23 ? 30.64701 1.30869 -9.62476 1.000 31.06405 118 PHE B CA 1
ATOM 1129 C C . PHE B 1 23 ? 29.45370 1.59993 -8.72125 1.000 31.56253 118 PHE B C 1
ATOM 1130 O O . PHE B 1 23 ? 29.19165 0.87176 -7.75841 1.000 23.82009 118 PHE B O 1
ATOM 1138 N N . GLY B 1 24 ? 28.71126 2.65295 -9.05667 1.000 33.62714 119 GLY B N 1
ATOM 1139 C CA . GLY B 1 24 ? 27.59444 3.07820 -8.23474 1.000 27.92551 119 GLY B CA 1
ATOM 1140 C C . GLY B 1 24 ? 28.05984 3.66248 -6.91169 1.000 33.18714 119 GLY B C 1
ATOM 1141 O O . GLY B 1 24 ? 29.24238 3.99277 -6.74930 1.000 31.96229 119 GLY B O 1
ATOM 1142 N N . GLY B 1 28 ? 23.49904 8.49212 -5.02299 1.000 44.62270 123 GLY B N 1
ATOM 1143 C CA . GLY B 1 28 ? 22.15001 8.37609 -5.54955 1.000 37.84441 123 GLY B CA 1
ATOM 1144 C C . GLY B 1 28 ? 21.95094 7.21581 -6.50912 1.000 42.55693 123 GLY B C 1
ATOM 1145 O O . GLY B 1 28 ? 20.82775 6.92291 -6.92669 1.000 44.80249 123 GLY B O 1
ATOM 1146 N N . LYS B 1 29 ? 23.04811 6.55959 -6.87147 1.000 36.52887 124 LYS B N 1
ATOM 1147 C CA . LYS B 1 29 ? 23.01601 5.35285 -7.68368 1.000 38.01653 124 LYS B CA 1
ATOM 1148 C C . LYS B 1 29 ? 23.37628 4.16102 -6.80327 1.000 41.61971 124 LYS B C 1
ATOM 1149 O O . LYS B 1 29 ? 24.20591 4.28737 -5.89394 1.000 32.31532 124 LYS B O 1
ATOM 1155 N N . LYS B 1 30 ? 22.72794 3.01511 -7.05838 1.000 34.39166 125 LYS B N 1
ATOM 1156 C CA . LYS B 1 30 ? 22.91420 1.82683 -6.22909 1.000 20.38478 125 LYS B CA 1
ATOM 1157 C C . LYS B 1 30 ? 24.32905 1.28957 -6.36924 1.000 23.23142 125 LYS B C 1
ATOM 1158 O O . LYS B 1 30 ? 24.81467 1.04603 -7.48094 1.000 25.11071 125 LYS B O 1
ATOM 1164 N N . GLU B 1 31 ? 24.97526 1.05928 -5.23969 1.000 22.34248 126 GLU B N 1
ATOM 1165 C CA . GLU B 1 31 ? 26.33327 0.55078 -5.28272 1.000 22.02787 126 GLU B CA 1
ATOM 1166 C C . GLU B 1 31 ? 26.34492 -0.91724 -5.72052 1.000 19.35488 126 GLU B C 1
ATOM 1167 O O . GLU B 1 31 ? 25.49460 -1.72059 -5.32503 1.000 15.07946 126 GLU B O 1
ATOM 1173 N N . ASN B 1 32 ? 27.29680 -1.25125 -6.57502 1.000 14.38717 127 ASN B N 1
ATOM 1174 C CA . ASN B 1 32 ? 27.42725 -2.57746 -7.15408 1.000 13.67909 127 ASN B CA 1
ATOM 1175 C C . ASN B 1 32 ? 28.87765 -2.74132 -7.58922 1.000 11.99603 127 ASN B C 1
ATOM 1176 O O . ASN B 1 32 ? 29.16742 -2.61042 -8.78107 1.000 14.83624 127 ASN B O 1
ATOM 1181 N N . PRO B 1 33 ? 29.80537 -3.01430 -6.66188 1.000 9.58636 128 PRO B N 1
ATOM 1182 C CA . PRO B 1 33 ? 31.23115 -3.06696 -7.01775 1.000 8.56230 128 PRO B CA 1
ATOM 1183 C C . PRO B 1 33 ? 31.50768 -3.99031 -8.19643 1.000 8.89589 128 PRO B C 1
ATOM 1184 O O . PRO B 1 33 ? 30.93496 -5.08000 -8.30815 1.000 8.30033 128 PRO B O 1
ATOM 1188 N N . THR B 1 34 ? 32.41389 -3.55084 -9.07012 1.000 7.57629 129 THR B N 1
ATOM 1189 C CA . THR B 1 34 ? 32.78081 -4.27792 -10.27819 1.000 6.68472 129 THR B CA 1
ATOM 1190 C C . THR B 1 34 ? 34.15145 -4.92241 -10.12887 1.000 11.35346 129 THR B C 1
ATOM 1191 O O . THR B 1 34 ? 35.12280 -4.25392 -9.75877 1.000 7.92790 129 THR B O 1
ATOM 1195 N N . ILE B 1 35 ? 34.23221 -6.21743 -10.42784 1.000 8.93493 130 ILE B N 1
ATOM 1196 C CA . ILE B 1 35 ? 35.48804 -6.95928 -10.38339 1.000 5.30146 130 ILE B CA 1
ATOM 1197 C C . ILE B 1 35 ? 36.00321 -7.09646 -11.80691 1.000 8.67470 130 ILE B C 1
ATOM 1198 O O . ILE B 1 35 ? 35.24367 -7.45814 -12.72016 1.000 7.64687 130 ILE B O 1
ATOM 1203 N N . ILE B 1 36 ? 37.28421 -6.78705 -12.00581 1.000 7.06703 131 ILE B N 1
ATOM 1204 C CA . ILE B 1 36 ? 37.90628 -6.79732 -13.32446 1.000 7.57916 131 ILE B CA 1
ATOM 1205 C C . ILE B 1 36 ? 38.91224 -7.92918 -13.35010 1.000 7.08008 131 ILE B C 1
ATOM 1206 O O . ILE B 1 36 ? 39.74911 -8.04062 -12.44590 1.000 8.67417 131 ILE B O 1
ATOM 1211 N N . PHE B 1 37 ? 38.83478 -8.77384 -14.37376 1.000 6.47674 132 PHE B N 1
ATOM 1212 C CA . PHE B 1 37 ? 39.68452 -9.95403 -14.35944 1.000 9.51658 132 PHE B CA 1
ATOM 1213 C C . PHE B 1 37 ? 39.93924 -10.43207 -15.77772 1.000 8.78164 132 PHE B C 1
ATOM 1214 O O . PHE B 1 37 ? 39.15682 -10.17455 -16.70027 1.000 8.39712 132 PHE B O 1
ATOM 1222 N N . ASP B 1 38 ? 41.07415 -11.09501 -15.94320 1.000 9.08190 133 ASP B N 1
ATOM 1223 C CA . ASP B 1 38 ? 41.37727 -11.80716 -17.16997 1.000 10.08692 133 ASP B CA 1
ATOM 1224 C C . ASP B 1 38 ? 41.02877 -13.26949 -16.96955 1.000 9.79990 133 ASP B C 1
ATOM 1225 O O . ASP B 1 38 ? 41.13221 -13.79876 -15.86037 1.000 10.80329 133 ASP B O 1
ATOM 1230 N N . CYS B 1 39 ? 40.66909 -13.93577 -18.06091 1.000 9.68265 134 CYS B N 1
ATOM 1231 C CA . CYS B 1 39 ? 40.27810 -15.33724 -17.97668 1.000 12.94229 134 CYS B CA 1
ATOM 1232 C C . CYS B 1 39 ? 40.91688 -16.11119 -19.12208 1.000 11.72069 134 CYS B C 1
ATOM 1233 O O . CYS B 1 39 ? 40.88737 -15.65539 -20.26625 1.000 11.71423 134 CYS B O 1
ATOM 1236 N N . SER B 1 40 ? 41.51272 -17.26435 -18.81219 1.000 15.70051 135 SER B N 1
ATOM 1237 C CA . SER B 1 40 ? 41.99328 -18.18109 -19.83865 1.000 16.72367 135 SER B CA 1
ATOM 1238 C C . SER B 1 40 ? 41.50115 -19.58798 -19.53367 1.000 10.44573 135 SER B C 1
ATOM 1239 O O . SER B 1 40 ? 41.53744 -20.03683 -18.38302 1.000 11.95671 135 SER B O 1
ATOM 1242 N N . THR B 1 41 ? 41.04428 -20.28214 -20.57528 1.000 12.16960 136 THR B N 1
ATOM 1243 C CA . THR B 1 41 ? 40.43011 -21.59271 -20.41094 1.000 11.51252 136 THR B CA 1
ATOM 1244 C C . THR B 1 41 ? 40.46484 -22.34231 -21.73531 1.000 12.74654 136 THR B C 1
ATOM 1245 O O . THR B 1 41 ? 40.55865 -21.74529 -22.81004 1.000 10.47804 136 THR B O 1
ATOM 1249 N N . ASN B 1 42 ? 40.36156 -23.66528 -21.64163 1.000 9.70250 137 ASN B N 1
ATOM 1250 C CA . ASN B 1 42 ? 40.13740 -24.50299 -22.81057 1.000 16.34477 137 ASN B CA 1
ATOM 1251 C C . ASN B 1 42 ? 38.78546 -25.21674 -22.75250 1.000 13.06268 137 ASN B C 1
ATOM 1252 O O . ASN B 1 42 ? 38.55958 -26.18103 -23.49017 1.000 8.06581 137 ASN B O 1
ATOM 1257 N N . LEU B 1 43 ? 37.88746 -24.76235 -21.89075 1.000 11.84596 138 LEU B N 1
ATOM 1258 C CA . LEU B 1 43 ? 36.59238 -25.41421 -21.75366 1.000 9.90289 138 LEU B CA 1
ATOM 1259 C C . LEU B 1 43 ? 35.76781 -25.18931 -23.01371 1.000 9.76334 138 LEU B C 1
ATOM 1260 O O . LEU B 1 43 ? 35.58706 -24.04244 -23.44046 1.000 12.96974 138 LEU B O 1
ATOM 1265 N N . PRO B 1 44 ? 35.27595 -26.25104 -23.65444 1.000 10.03755 139 PRO B N 1
ATOM 1266 C CA . PRO B 1 44 ? 34.52422 -26.07048 -24.90362 1.000 11.11191 139 PRO B CA 1
ATOM 1267 C C . PRO B 1 44 ? 33.13869 -25.49175 -24.69427 1.000 10.16992 139 PRO B C 1
ATOM 1268 O O . PRO B 1 44 ? 32.44118 -25.26322 -25.68115 1.000 12.13634 139 PRO B O 1
ATOM 1272 N N . THR B 1 45 ? 32.72425 -25.23862 -23.44685 1.000 9.90549 140 THR B N 1
ATOM 1273 C CA . THR B 1 45 ? 31.52108 -24.45218 -23.17075 1.000 7.24897 140 THR B CA 1
ATOM 1274 C C . THR B 1 45 ? 31.71811 -22.97147 -23.45158 1.000 11.86492 140 THR B C 1
ATOM 1275 O O . THR B 1 45 ? 30.73349 -22.21759 -23.47535 1.000 14.31212 140 THR B O 1
ATOM 1279 N N . PHE B 1 46 ? 32.95543 -22.53364 -23.62711 1.000 12.86139 141 PHE B N 1
ATOM 1280 C CA . PHE B 1 46 ? 33.27409 -21.14020 -23.88684 1.000 12.50258 141 PHE B CA 1
ATOM 1281 C C . PHE B 1 46 ? 33.40978 -20.90070 -25.38270 1.000 19.71460 141 PHE B C 1
ATOM 1282 O O . PHE B 1 46 ? 33.78526 -21.79340 -26.14130 1.000 16.66575 141 PHE B O 1
ATOM 1290 N N . ARG B 1 47 ? 33.12930 -19.66779 -25.79688 1.000 22.27631 142 ARG B N 1
ATOM 1291 C CA . ARG B 1 47 ? 33.22789 -19.34147 -27.21201 1.000 24.14574 142 ARG B CA 1
ATOM 1292 C C . ARG B 1 47 ? 34.68317 -19.23630 -27.65898 1.000 24.38090 142 ARG B C 1
ATOM 1293 O O . ARG B 1 47 ? 34.98703 -19.54203 -28.81527 1.000 23.26384 142 ARG B O 1
ATOM 1301 N N . LYS B 1 48 ? 35.60187 -18.87512 -26.76132 1.000 15.47884 143 LYS B N 1
ATOM 1302 C CA . LYS B 1 48 ? 37.02130 -18.79229 -27.10861 1.000 17.67765 143 LYS B CA 1
ATOM 1303 C C . LYS B 1 48 ? 37.85980 -19.14630 -25.87753 1.000 13.81577 143 LYS B C 1
ATOM 1304 O O . LYS B 1 48 ? 37.34749 -19.68782 -24.89524 1.000 14.57355 143 LYS B O 1
ATOM 1310 N N . GLN B 1 49 ? 39.16441 -18.85395 -25.93340 1.000 15.01752 144 GLN B N 1
ATOM 1311 C CA . GLN B 1 49 ? 40.10090 -19.27862 -24.89640 1.000 18.26938 144 GLN B CA 1
ATOM 1312 C C . GLN B 1 49 ? 40.71539 -18.14843 -24.06873 1.000 20.93509 144 GLN B C 1
ATOM 1313 O O . GLN B 1 49 ? 41.10032 -18.39871 -22.92731 1.000 16.90508 144 GLN B O 1
ATOM 1319 N N . GLN B 1 50 ? 40.82803 -16.92364 -24.58751 1.000 21.34553 145 GLN B N 1
ATOM 1320 C CA . GLN B 1 50 ? 41.39383 -15.80277 -23.83257 1.000 21.04661 145 GLN B CA 1
ATOM 1321 C C . GLN B 1 50 ? 40.39356 -14.65948 -23.70984 1.000 23.83005 145 GLN B C 1
ATOM 1322 O O . GLN B 1 50 ? 39.80246 -14.23270 -24.70906 1.000 22.57757 145 GLN B O 1
ATOM 1328 N N . TYR B 1 51 ? 40.22201 -14.15525 -22.48707 1.000 14.32956 146 TYR B N 1
ATOM 1329 C CA . TYR B 1 51 ? 39.37253 -13.00241 -22.21819 1.000 12.68198 146 TYR B CA 1
ATOM 1330 C C . TYR B 1 51 ? 40.18615 -11.97376 -21.44234 1.000 10.34828 146 TYR B C 1
ATOM 1331 O O . TYR B 1 51 ? 40.85940 -12.30961 -20.46039 1.000 11.16949 146 TYR B O 1
ATOM 1340 N N . LYS B 1 52 ? 40.13136 -10.72966 -21.88474 1.000 12.48570 147 LYS B N 1
ATOM 1341 C CA . LYS B 1 52 ? 40.89968 -9.66747 -21.25944 1.000 18.87484 147 LYS B CA 1
ATOM 1342 C C . LYS B 1 52 ? 39.93711 -8.65923 -20.67651 1.000 9.34394 147 LYS B C 1
ATOM 1343 O O . LYS B 1 52 ? 38.94092 -8.30632 -21.31724 1.000 9.89335 147 LYS B O 1
ATOM 1349 N N . ASN B 1 53 ? 40.23593 -8.21538 -19.45162 1.000 12.43897 148 ASN B N 1
ATOM 1350 C CA . ASN B 1 53 ? 39.49741 -7.13394 -18.80483 1.000 12.19178 148 ASN B CA 1
ATOM 1351 C C . ASN B 1 53 ? 38.00136 -7.42183 -18.73113 1.000 11.62985 148 ASN B C 1
ATOM 1352 O O . ASN B 1 53 ? 37.17214 -6.55107 -19.01143 1.000 8.84286 148 ASN B O 1
ATOM 1357 N N . VAL B 1 54 ? 37.64989 -8.65169 -18.33731 1.000 12.96747 149 VAL B N 1
ATOM 1358 C CA . VAL B 1 54 ? 36.25069 -8.96763 -18.05481 1.000 7.31538 149 VAL B CA 1
ATOM 1359 C C . VAL B 1 54 ? 35.78968 -8.14560 -16.85362 1.000 7.66272 149 VAL B C 1
ATOM 1360 O O . VAL B 1 54 ? 36.49210 -8.05226 -15.83919 1.000 8.96103 149 VAL B O 1
ATOM 1364 N N . LYS B 1 55 ? 34.60254 -7.55305 -16.95434 1.000 7.53943 150 LYS B N 1
ATOM 1365 C CA . LYS B 1 55 ? 34.02070 -6.75023 -15.88128 1.000 9.13447 150 LYS B CA 1
ATOM 1366 C C . LYS B 1 55 ? 32.71784 -7.38651 -15.42328 1.000 5.41573 150 LYS B C 1
ATOM 1367 O O . LYS B 1 55 ? 31.80224 -7.57297 -16.23192 1.000 8.13746 150 LYS B O 1
ATOM 1373 N N . LYS B 1 56 ? 32.63905 -7.71810 -14.13185 1.000 6.25264 151 LYS B N 1
ATOM 1374 C CA . LYS B 1 56 ? 31.45867 -8.34861 -13.55009 1.000 4.78381 151 LYS B CA 1
ATOM 1375 C C . LYS B 1 56 ? 31.08556 -7.64137 -12.25879 1.000 3.98641 151 LYS B C 1
ATOM 1376 O O . LYS B 1 56 ? 31.94409 -7.41135 -11.40530 1.000 4.95878 151 LYS B O 1
ATOM 1382 N N . SER B 1 57 ? 29.81118 -7.29418 -12.12514 1.000 4.83009 152 SER B N 1
ATOM 1383 C CA . SER B 1 57 ? 29.31205 -6.67278 -10.91242 1.000 4.00688 152 SER B CA 1
ATOM 1384 C C . SER B 1 57 ? 29.09875 -7.71349 -9.81172 1.000 4.16353 152 SER B C 1
ATOM 1385 O O . SER B 1 57 ? 28.88269 -8.89825 -10.07227 1.000 3.69734 152 SER B O 1
ATOM 1388 N N . TYR B 1 58 ? 29.14602 -7.24005 -8.56125 1.000 6.40637 153 TYR B N 1
ATOM 1389 C CA . TYR B 1 58 ? 28.91086 -8.12531 -7.42242 1.000 5.01307 153 TYR B CA 1
ATOM 1390 C C . TYR B 1 58 ? 27.59483 -8.87743 -7.57554 1.000 3.83379 153 TYR B C 1
ATOM 1391 O O . TYR B 1 58 ? 27.51534 -10.07991 -7.28582 1.000 8.37851 153 TYR B O 1
ATOM 1400 N N . GLU B 1 59 ? 26.55364 -8.19822 -8.04869 1.000 3.46641 154 GLU B N 1
ATOM 1401 C CA . GLU B 1 59 ? 25.27001 -8.86596 -8.22671 1.000 3.90401 154 GLU B CA 1
ATOM 1402 C C . GLU B 1 59 ? 25.35878 -9.99918 -9.24723 1.000 4.82440 154 GLU B C 1
ATOM 1403 O O . GLU B 1 59 ? 24.71004 -11.04029 -9.08638 1.000 5.55396 154 GLU B O 1
ATOM 1409 N N . GLU B 1 60 ? 26.12820 -9.81518 -10.32140 1.000 4.33439 155 GLU B N 1
ATOM 1410 C CA . GLU B 1 60 ? 26.32828 -10.92298 -11.25152 1.000 2.43466 155 GLU B CA 1
ATOM 1411 C C . GLU B 1 60 ? 26.96596 -12.11826 -10.55612 1.000 5.79453 155 GLU B C 1
ATOM 1412 O O . GLU B 1 60 ? 26.54381 -13.26165 -10.77554 1.000 5.02068 155 GLU B O 1
ATOM 1418 N N . PHE B 1 61 ? 27.97676 -11.87244 -9.70116 1.000 2.69193 156 PHE B N 1
ATOM 1419 C CA . PHE B 1 61 ? 28.58006 -12.95205 -8.91156 1.000 3.82382 156 PHE B CA 1
ATOM 1420 C C . PHE B 1 61 ? 27.54753 -13.62190 -8.01589 1.000 4.17211 156 PHE B C 1
ATOM 1421 O O . PHE B 1 61 ? 27.53162 -14.85127 -7.87608 1.000 2.95619 156 PHE B O 1
ATOM 1429 N N . HIS B 1 62 ? 26.70323 -12.82545 -7.35586 1.000 2.98318 157 HIS B N 1
ATOM 1430 C CA . HIS B 1 62 ? 25.66303 -13.40425 -6.51110 1.000 3.42320 157 HIS B CA 1
ATOM 1431 C C . HIS B 1 62 ? 24.71776 -14.27952 -7.32818 1.000 5.74289 157 HIS B C 1
ATOM 1432 O O . HIS B 1 62 ? 24.30621 -15.35804 -6.87134 1.000 5.02303 157 HIS B O 1
ATOM 1439 N N . GLN B 1 63 ? 24.35988 -13.83353 -8.54248 1.000 2.66504 158 GLN B N 1
ATOM 1440 C CA . GLN B 1 63 ? 23.49058 -14.62903 -9.40197 1.000 3.19330 158 GLN B CA 1
ATOM 1441 C C . GLN B 1 63 ? 24.13017 -15.96730 -9.75476 1.000 4.31398 158 GLN B C 1
ATOM 1442 O O . GLN B 1 63 ? 23.45033 -16.99832 -9.82727 1.000 3.09061 158 GLN B O 1
ATOM 1448 N N . LEU B 1 64 ? 25.42734 -15.96441 -10.02714 1.000 3.47272 159 LEU B N 1
ATOM 1449 C CA . LEU B 1 64 ? 26.08469 -17.21054 -10.39535 1.000 3.39517 159 LEU B CA 1
ATOM 1450 C C . LEU B 1 64 ? 26.20379 -18.13220 -9.19007 1.000 3.35896 159 LEU B C 1
ATOM 1451 O O . LEU B 1 64 ? 25.94487 -19.33769 -9.30101 1.000 3.91428 159 LEU B O 1
ATOM 1456 N N . PHE B 1 65 ? 26.57828 -17.58028 -8.02722 1.000 2.63567 160 PHE B N 1
ATOM 1457 C CA . PHE B 1 65 ? 26.64006 -18.39273 -6.81512 1.000 2.57768 160 PHE B CA 1
ATOM 1458 C C . PHE B 1 65 ? 25.27783 -18.99832 -6.49855 1.000 4.41430 160 PHE B C 1
ATOM 1459 O O . PHE B 1 65 ? 25.17073 -20.18412 -6.15293 1.000 4.96062 160 PHE B O 1
ATOM 1467 N N . LYS B 1 66 ? 24.22199 -18.18428 -6.58638 1.000 4.46742 161 LYS B N 1
ATOM 1468 C CA . LYS B 1 66 ? 22.88087 -18.65994 -6.25105 1.000 3.95510 161 LYS B CA 1
ATOM 1469 C C . LYS B 1 66 ? 22.46069 -19.84478 -7.12275 1.000 5.99701 161 LYS B C 1
ATOM 1470 O O . LYS B 1 66 ? 21.86200 -20.81501 -6.62782 1.000 6.55721 161 LYS B O 1
ATOM 1476 N N . TYR B 1 67 ? 22.72176 -19.76434 -8.42660 1.000 4.36651 162 TYR B N 1
ATOM 1477 C CA . TYR B 1 67 ? 22.41639 -20.88077 -9.31900 1.000 5.09278 162 TYR B CA 1
ATOM 1478 C C . TYR B 1 67 ? 23.22208 -22.11741 -8.93859 1.000 6.97993 162 TYR B C 1
ATOM 1479 O O . TYR B 1 67 ? 22.66508 -23.21443 -8.77128 1.000 4.79229 162 TYR B O 1
ATOM 1488 N N . LEU B 1 68 ? 24.55163 -21.96140 -8.82858 1.000 2.48493 163 LEU B N 1
ATOM 1489 C CA . LEU B 1 68 ? 25.41976 -23.11117 -8.58788 1.000 4.58613 163 LEU B CA 1
ATOM 1490 C C . LEU B 1 68 ? 25.10141 -23.77386 -7.25556 1.000 5.02531 163 LEU B C 1
ATOM 1491 O O . LEU B 1 68 ? 25.15162 -25.00560 -7.14869 1.000 4.22741 163 LEU B O 1
ATOM 1496 N N . ASN B 1 69 ? 24.78146 -22.97607 -6.23103 1.000 2.98369 164 ASN B N 1
ATOM 1497 C CA . ASN B 1 69 ? 24.50487 -23.53727 -4.90593 1.000 3.94164 164 ASN B CA 1
ATOM 1498 C C . ASN B 1 69 ? 23.34980 -24.52519 -4.96705 1.000 9.54150 164 ASN B C 1
ATOM 1499 O O . ASN B 1 69 ? 23.43480 -25.62490 -4.41475 1.000 7.21899 164 ASN B O 1
ATOM 1504 N N . VAL B 1 70 ? 22.26377 -24.15651 -5.64880 1.000 6.25107 165 VAL B N 1
ATOM 1505 C CA . VAL B 1 70 ? 21.11962 -25.05439 -5.72759 1.000 10.69036 165 VAL B CA 1
ATOM 1506 C C . VAL B 1 70 ? 21.24736 -26.06120 -6.87472 1.000 9.19992 165 VAL B C 1
ATOM 1507 O O . VAL B 1 70 ? 20.75765 -27.19075 -6.76230 1.000 12.19699 165 VAL B O 1
ATOM 1511 N N . ALA B 1 71 ? 21.91701 -25.70822 -7.96992 1.000 6.57083 166 ALA B N 1
ATOM 1512 C CA . ALA B 1 71 ? 21.97731 -26.63934 -9.08729 1.000 7.45540 166 ALA B CA 1
ATOM 1513 C C . ALA B 1 71 ? 23.03070 -27.71259 -8.88813 1.000 12.05490 166 ALA B C 1
ATOM 1514 O O . ALA B 1 71 ? 22.89871 -28.80423 -9.44810 1.000 10.42718 166 ALA B O 1
ATOM 1516 N N . ILE B 1 72 ? 24.07340 -27.44311 -8.10418 1.000 7.85395 167 ILE B N 1
ATOM 1517 C CA . ILE B 1 72 ? 25.11918 -28.44232 -7.90987 1.000 9.81211 167 ILE B CA 1
ATOM 1518 C C . ILE B 1 72 ? 25.22440 -28.77725 -6.42394 1.000 13.37703 167 ILE B C 1
ATOM 1519 O O . ILE B 1 72 ? 26.22278 -28.45867 -5.77235 1.000 11.45339 167 ILE B O 1
ATOM 1524 N N . GLN B 1 73 ? 24.19426 -29.41953 -5.86535 1.000 11.72649 168 GLN B N 1
ATOM 1525 C CA . GLN B 1 73 ? 24.19281 -29.63394 -4.42020 1.000 14.93172 168 GLN B CA 1
ATOM 1526 C C . GLN B 1 73 ? 25.12627 -30.74133 -3.98440 1.000 17.33496 168 GLN B C 1
ATOM 1527 O O . GLN B 1 73 ? 25.38940 -30.86122 -2.78550 1.000 20.15460 168 GLN B O 1
ATOM 1533 N N . GLU B 1 74 ? 25.63956 -31.54143 -4.92224 1.000 11.83727 169 GLU B N 1
ATOM 1534 C CA . GLU B 1 74 ? 26.69002 -32.49041 -4.59452 1.000 20.04102 169 GLU B CA 1
ATOM 1535 C C . GLU B 1 74 ? 28.04167 -31.81871 -4.39261 1.000 17.41064 169 GLU B C 1
ATOM 1536 O O . GLU B 1 74 ? 28.97590 -32.48336 -3.93535 1.000 23.08052 169 GLU B O 1
ATOM 1542 N N . SER B 1 75 ? 28.17810 -30.53237 -4.70916 1.000 13.64141 170 SER B N 1
ATOM 1543 C CA . SER B 1 75 ? 29.43643 -29.82984 -4.50655 1.000 13.59866 170 SER B CA 1
ATOM 1544 C C . SER B 1 75 ? 29.32167 -28.74500 -3.44940 1.000 10.44613 170 SER B C 1
ATOM 1545 O O . SER B 1 75 ? 28.27429 -28.11891 -3.26615 1.000 12.37076 170 SER B O 1
ATOM 1548 N N . PHE B 1 76 ? 30.43456 -28.51110 -2.77813 1.000 8.38878 171 PHE B N 1
ATOM 1549 C CA . PHE B 1 76 ? 30.59813 -27.28903 -2.00971 1.000 8.58421 171 PHE B CA 1
ATOM 1550 C C . PHE B 1 76 ? 30.91048 -26.15140 -2.97019 1.000 7.39634 171 PHE B C 1
ATOM 1551 O O . PHE B 1 76 ? 31.96271 -26.15246 -3.61919 1.000 7.01219 171 PHE B O 1
ATOM 1559 N N . VAL B 1 77 ? 30.00487 -25.18431 -3.05979 1.000 7.09907 172 VAL B N 1
ATOM 1560 C CA . VAL B 1 77 ? 30.22168 -23.97816 -3.85556 1.000 6.38970 172 VAL B CA 1
ATOM 1561 C C . VAL B 1 77 ? 30.80563 -22.91048 -2.93664 1.000 5.84354 172 VAL B C 1
ATOM 1562 O O . VAL B 1 77 ? 30.14362 -22.52529 -1.95955 1.000 5.01301 172 VAL B O 1
ATOM 1566 N N . PRO B 1 78 ? 32.02739 -22.42137 -3.19086 1.000 6.45045 173 PRO B N 1
ATOM 1567 C CA . PRO B 1 78 ? 32.65203 -21.45209 -2.28041 1.000 6.01408 173 PRO B CA 1
ATOM 1568 C C . PRO B 1 78 ? 31.80044 -20.20192 -2.08522 1.000 5.91778 173 PRO B C 1
ATOM 1569 O O . PRO B 1 78 ? 31.31111 -19.60113 -3.04568 1.000 2.81871 173 PRO B O 1
ATOM 1573 N N . THR B 1 79 ? 31.63940 -19.81857 -0.82310 1.000 4.86670 174 THR B N 1
ATOM 1574 C CA . THR B 1 79 ? 30.91242 -18.60958 -0.47653 1.000 4.37097 174 THR B CA 1
ATOM 1575 C C . THR B 1 79 ? 31.61856 -17.39199 -1.06652 1.000 3.30778 174 THR B C 1
ATOM 1576 O O . THR B 1 79 ? 32.84722 -17.30831 -1.05724 1.000 2.28440 174 THR B O 1
ATOM 1580 N N . LEU B 1 80 ? 30.83135 -16.44577 -1.59991 1.000 3.31774 175 LEU B N 1
ATOM 1581 C CA . LEU B 1 80 ? 31.40258 -15.22570 -2.15164 1.000 3.18948 175 LEU B CA 1
ATOM 1582 C C . LEU B 1 80 ? 32.15274 -14.44443 -1.07432 1.000 4.30062 175 LEU B C 1
ATOM 1583 O O . LEU B 1 80 ? 31.84044 -14.55886 0.10934 1.000 3.26179 175 LEU B O 1
ATOM 1588 N N . PRO B 1 81 ? 33.13145 -13.61989 -1.46535 1.000 4.11834 176 PRO B N 1
ATOM 1589 C CA . PRO B 1 81 ? 33.66150 -12.62374 -0.52326 1.000 4.08954 176 PRO B CA 1
ATOM 1590 C C . PRO B 1 81 ? 32.52388 -11.78811 0.05931 1.000 4.66210 176 PRO B C 1
ATOM 1591 O O . PRO B 1 81 ? 31.54325 -11.47644 -0.62642 1.000 5.30403 176 PRO B O 1
ATOM 1595 N N . SER B 1 82 ? 32.65365 -11.44954 1.34156 1.000 2.63341 177 SER B N 1
ATOM 1596 C CA . SER B 1 82 ? 31.65152 -10.66914 2.06342 1.000 3.75472 177 SER B CA 1
ATOM 1597 C C . SER B 1 82 ? 31.24496 -9.40610 1.30471 1.000 7.80727 177 SER B C 1
ATOM 1598 O O . SER B 1 82 ? 32.09428 -8.63079 0.85387 1.000 4.75292 177 SER B O 1
ATOM 1601 N N . ALA B 1 83 ? 29.93538 -9.19475 1.15938 1.000 6.07503 178 ALA B N 1
ATOM 1602 C CA . ALA B 1 83 ? 29.48543 -7.94107 0.56291 1.000 5.18366 178 ALA B CA 1
ATOM 1603 C C . ALA B 1 83 ? 29.82483 -6.75069 1.45315 1.000 8.92505 178 ALA B C 1
ATOM 1604 O O . ALA B 1 83 ? 30.22674 -5.69311 0.95930 1.000 8.03243 178 ALA B O 1
ATOM 1606 N N . TYR B 1 84 ? 29.66787 -6.90246 2.76630 1.000 8.36152 179 TYR B N 1
ATOM 1607 C CA . TYR B 1 84 ? 30.00428 -5.82229 3.67930 1.000 8.22487 179 TYR B CA 1
ATOM 1608 C C . TYR B 1 84 ? 31.40303 -5.28771 3.40184 1.000 13.76732 179 TYR B C 1
ATOM 1609 O O . TYR B 1 84 ? 31.62534 -4.07460 3.34176 1.000 8.48507 179 TYR B O 1
ATOM 1618 N N . THR B 1 85 ? 32.35845 -6.19190 3.21075 1.000 7.15679 180 THR B N 1
ATOM 1619 C CA . THR B 1 85 ? 33.73207 -5.79961 2.96653 1.000 6.87272 180 THR B CA 1
ATOM 1620 C C . THR B 1 85 ? 33.93888 -5.30218 1.54518 1.000 11.21422 180 THR B C 1
ATOM 1621 O O . THR B 1 85 ? 34.69845 -4.35129 1.32250 1.000 12.34938 180 THR B O 1
ATOM 1625 N N . THR B 1 86 ? 33.32168 -5.96813 0.56810 1.000 8.40411 181 THR B N 1
ATOM 1626 C CA . THR B 1 86 ? 33.50144 -5.56648 -0.81997 1.000 10.28143 181 THR B CA 1
ATOM 1627 C C . THR B 1 86 ? 32.88237 -4.19925 -1.07445 1.000 9.69537 181 THR B C 1
ATOM 1628 O O . THR B 1 86 ? 33.43015 -3.39537 -1.83644 1.000 8.16556 181 THR B O 1
ATOM 1632 N N . PHE B 1 87 ? 31.74459 -3.92086 -0.44667 1.000 5.55353 182 PHE B N 1
ATOM 1633 C CA . PHE B 1 87 ? 31.06872 -2.63953 -0.62834 1.000 11.65675 182 PHE B CA 1
ATOM 1634 C C . PHE B 1 87 ? 31.68705 -1.52518 0.21843 1.000 13.10663 182 PHE B C 1
ATOM 1635 O O . PHE B 1 87 ? 31.40431 -0.35001 -0.03329 1.000 12.71050 182 PHE B O 1
ATOM 1643 N N . GLY B 1 88 ? 32.53918 -1.85413 1.18624 1.000 10.05450 183 GLY B N 1
ATOM 1644 C CA . GLY B 1 88 ? 33.02582 -0.86039 2.12973 1.000 14.68523 183 GLY B CA 1
ATOM 1645 C C . GLY B 1 88 ? 34.48728 -0.47301 1.99931 1.000 17.73230 183 GLY B C 1
ATOM 1646 O O . GLY B 1 88 ? 35.17572 -0.28484 3.01095 1.000 20.69571 183 GLY B O 1
ATOM 1647 N N . ILE B 1 89 ? 34.97124 -0.33710 0.76698 1.000 19.27146 184 ILE B N 1
ATOM 1648 C CA . ILE B 1 89 ? 36.37658 -0.02040 0.51346 1.000 20.42871 184 ILE B CA 1
ATOM 1649 C C . ILE B 1 89 ? 36.64280 1.45484 0.79492 1.000 20.56292 184 ILE B C 1
ATOM 1650 O O . ILE B 1 89 ? 36.08515 2.33760 0.13222 1.000 26.17308 184 ILE B O 1
ATOM 1655 N N . ASN B 1 90 ? 37.50430 1.71480 1.78504 1.000 25.26106 185 ASN B N 1
ATOM 1656 C CA . ASN B 1 90 ? 37.87774 3.05439 2.22603 1.000 22.55583 185 ASN B CA 1
ATOM 1657 C C . ASN B 1 90 ? 39.31774 3.43189 1.88458 1.000 34.65713 185 ASN B C 1
ATOM 1658 O O . ASN B 1 90 ? 39.72061 4.56823 2.16799 1.000 25.62787 185 ASN B O 1
ATOM 1663 N N . SER B 1 91 ? 40.10702 2.51899 1.30981 1.000 14.69116 186 SER B N 1
ATOM 1664 C CA . SER B 1 91 ? 41.53097 2.75524 1.07800 1.000 21.71755 186 SER B CA 1
ATOM 1665 C C . SER B 1 91 ? 42.04269 1.72781 0.07913 1.000 17.23796 186 SER B C 1
ATOM 1666 O O . SER B 1 91 ? 41.38635 0.71698 -0.17761 1.000 17.39971 186 SER B O 1
ATOM 1669 N N . GLU B 1 92 ? 43.22407 1.99816 -0.49148 1.000 14.76531 187 GLU B N 1
ATOM 1670 C CA A GLU B 1 92 ? 43.82362 1.04489 -1.42127 0.500 15.96317 187 GLU B CA 1
ATOM 1671 C CA B GLU B 1 92 ? 43.82227 1.04433 -1.42221 0.500 15.96929 187 GLU B CA 1
ATOM 1672 C C . GLU B 1 92 ? 44.16010 -0.27249 -0.73779 1.000 17.39784 187 GLU B C 1
ATOM 1673 O O . GLU B 1 92 ? 44.11621 -1.32963 -1.37727 1.000 14.59052 187 GLU B O 1
ATOM 1684 N N . GLU B 1 93 ? 44.51999 -0.22636 0.54921 1.000 15.74446 188 GLU B N 1
ATOM 1685 C CA . GLU B 1 93 ? 44.73939 -1.44570 1.32091 1.000 16.95916 188 GLU B CA 1
ATOM 1686 C C . GLU B 1 93 ? 43.46572 -2.28759 1.37403 1.000 19.35972 188 GLU B C 1
ATOM 1687 O O . GLU B 1 93 ? 43.51267 -3.51503 1.21420 1.000 16.21995 188 GLU B O 1
ATOM 1693 N N . ASP B 1 94 ? 42.31572 -1.64092 1.58770 1.000 11.38491 189 ASP B N 1
ATOM 1694 C CA . ASP B 1 94 ? 41.04684 -2.35456 1.51191 1.000 15.46084 189 ASP B CA 1
ATOM 1695 C C . ASP B 1 94 ? 40.84308 -2.95093 0.12820 1.000 15.43734 189 ASP B C 1
ATOM 1696 O O . ASP B 1 94 ? 40.43926 -4.11280 -0.00765 1.000 14.02182 189 ASP B O 1
ATOM 1701 N N . ARG B 1 95 ? 41.09610 -2.15632 -0.91337 1.000 13.67549 190 ARG B N 1
ATOM 1702 C CA . ARG B 1 95 ? 40.85279 -2.61914 -2.27529 1.000 12.48811 190 ARG B CA 1
ATOM 1703 C C . ARG B 1 95 ? 41.71847 -3.83059 -2.60119 1.000 14.58160 190 ARG B C 1
ATOM 1704 O O . ARG B 1 95 ? 41.28161 -4.74806 -3.30945 1.000 12.72954 190 ARG B O 1
ATOM 1712 N N . MET B 1 96 ? 42.94833 -3.85415 -2.07708 1.000 10.05431 191 MET B N 1
ATOM 1713 C CA . MET B 1 96 ? 43.85084 -4.97904 -2.30626 1.000 15.11380 191 MET B CA 1
ATOM 1714 C C . MET B 1 96 ? 43.36827 -6.22958 -1.59455 1.000 14.13520 191 MET B C 1
ATOM 1715 O O . MET B 1 96 ? 43.47620 -7.33693 -2.13454 1.000 11.90183 191 MET B O 1
ATOM 1720 N N . LYS B 1 97 ? 42.87900 -6.07836 -0.36346 1.000 12.35736 192 LYS B N 1
ATOM 1721 C CA . LYS B 1 97 ? 42.27038 -7.20887 0.32526 1.000 17.13873 192 LYS B CA 1
ATOM 1722 C C . LYS B 1 97 ? 41.08691 -7.76887 -0.45980 1.000 12.12907 192 LYS B C 1
ATOM 1723 O O . LYS B 1 97 ? 40.92830 -8.98515 -0.55569 1.000 13.27727 192 LYS B O 1
ATOM 1729 N N . VAL B 1 98 ? 40.24308 -6.90220 -1.02426 1.000 12.87959 193 VAL B N 1
ATOM 1730 C CA . VAL B 1 98 ? 39.07516 -7.39604 -1.75643 1.000 10.70491 193 VAL B CA 1
ATOM 1731 C C . VAL B 1 98 ? 39.51814 -8.14032 -3.00700 1.000 12.91702 193 VAL B C 1
ATOM 1732 O O . VAL B 1 98 ? 38.99518 -9.21586 -3.33061 1.000 8.48307 193 VAL B O 1
ATOM 1736 N N . THR B 1 99 ? 40.50997 -7.58418 -3.70896 1.000 7.39609 194 THR B N 1
ATOM 1737 C CA . THR B 1 99 ? 41.07158 -8.20181 -4.90204 1.000 9.98401 194 THR B CA 1
ATOM 1738 C C . THR B 1 99 ? 41.60099 -9.59775 -4.60327 1.000 6.34156 194 THR B C 1
ATOM 1739 O O . THR B 1 99 ? 41.34753 -10.55088 -5.35396 1.000 8.20191 194 THR B O 1
ATOM 1743 N N . ARG B 1 100 ? 42.35987 -9.73524 -3.51348 1.000 8.51807 195 ARG B N 1
ATOM 1744 C CA . ARG B 1 100 ? 42.84726 -11.05521 -3.13167 1.000 13.64943 195 ARG B CA 1
ATOM 1745 C C . ARG B 1 100 ? 41.69675 -11.98410 -2.75969 1.000 6.05790 195 ARG B C 1
ATOM 1746 O O . ARG B 1 100 ? 41.74324 -13.17861 -3.06449 1.000 6.20873 195 ARG B O 1
ATOM 1754 N N . ASN B 1 101 ? 40.66243 -11.46280 -2.08796 1.000 9.78034 196 ASN B N 1
ATOM 1755 C CA . ASN B 1 101 ? 39.49901 -12.29459 -1.78058 1.000 10.50750 196 ASN B CA 1
ATOM 1756 C C . ASN B 1 101 ? 38.86497 -12.84622 -3.05252 1.000 7.16121 196 ASN B C 1
ATOM 1757 O O . ASN B 1 101 ? 38.50436 -14.02612 -3.10835 1.000 6.36158 196 ASN B O 1
ATOM 1762 N N . PHE B 1 102 ? 38.72075 -12.02240 -4.09401 1.000 4.86224 197 PHE B N 1
ATOM 1763 C CA . PHE B 1 102 ? 38.09837 -12.58191 -5.29642 1.000 3.95332 197 PHE B CA 1
ATOM 1764 C C . PHE B 1 102 ? 39.03789 -13.53225 -6.03339 1.000 6.79317 197 PHE B C 1
ATOM 1765 O O . PHE B 1 102 ? 38.56707 -14.48477 -6.67089 1.000 7.66338 197 PHE B O 1
ATOM 1773 N N . GLN B 1 103 ? 40.35942 -13.32141 -5.93483 1.000 6.30303 198 GLN B N 1
ATOM 1774 C CA . GLN B 1 103 ? 41.31788 -14.27502 -6.50991 1.000 6.45148 198 GLN B CA 1
ATOM 1775 C C . GLN B 1 103 ? 41.20993 -15.63347 -5.83005 1.000 8.30445 198 GLN B C 1
ATOM 1776 O O . GLN B 1 103 ? 41.16749 -16.67733 -6.49185 1.000 9.94932 198 GLN B O 1
ATOM 1782 N N . LEU B 1 104 ? 41.20925 -15.63584 -4.49534 1.000 6.95683 199 LEU B N 1
ATOM 1783 C CA . LEU B 1 104 ? 40.99245 -16.86779 -3.74644 1.000 6.20972 199 LEU B CA 1
ATOM 1784 C C . LEU B 1 104 ? 39.69251 -17.54618 -4.16121 1.000 6.81279 199 LEU B C 1
ATOM 1785 O O . LEU B 1 104 ? 39.65011 -18.76533 -4.32700 1.000 8.42919 199 LEU B O 1
ATOM 1790 N N . TRP B 1 105 ? 38.62136 -16.77351 -4.32936 1.000 6.43946 200 TRP B N 1
ATOM 1791 C CA . TRP B 1 105 ? 37.34017 -17.35012 -4.73931 1.000 6.90348 200 TRP B CA 1
ATOM 1792 C C . TRP B 1 105 ? 37.43491 -18.04845 -6.09711 1.000 7.94173 200 TRP B C 1
ATOM 1793 O O . TRP B 1 105 ? 36.95929 -19.18594 -6.26678 1.000 7.43879 200 TRP B O 1
ATOM 1804 N N . PHE B 1 106 ? 37.98468 -17.35577 -7.09449 1.000 8.10868 201 PHE B N 1
ATOM 1805 C CA . PHE B 1 106 ? 38.12208 -17.95388 -8.41849 1.000 11.04166 201 PHE B CA 1
ATOM 1806 C C . PHE B 1 106 ? 38.99931 -19.19669 -8.35307 1.000 7.48952 201 PHE B C 1
ATOM 1807 O O . PHE B 1 106 ? 38.72970 -20.19382 -9.03109 1.000 11.58109 201 PHE B O 1
ATOM 1815 N N . ASN B 1 107 ? 40.07097 -19.13970 -7.55289 1.000 8.12552 202 ASN B N 1
ATOM 1816 C CA . ASN B 1 107 ? 40.97280 -20.27846 -7.40010 1.000 9.40568 202 ASN B CA 1
ATOM 1817 C C . ASN B 1 107 ? 40.23664 -21.49529 -6.86215 1.000 9.63885 202 ASN B C 1
ATOM 1818 O O . ASN B 1 107 ? 40.37754 -22.60602 -7.38684 1.000 8.85543 202 ASN B O 1
ATOM 1823 N N . ARG B 1 108 ? 39.44320 -21.30518 -5.81456 1.000 6.83035 203 ARG B N 1
ATOM 1824 C CA . ARG B 1 108 ? 38.69851 -22.42782 -5.25686 1.000 11.86897 203 ARG B CA 1
ATOM 1825 C C . ARG B 1 108 ? 37.61635 -22.89711 -6.21526 1.000 10.80913 203 ARG B C 1
ATOM 1826 O O . ARG B 1 108 ? 37.32385 -24.09422 -6.29267 1.000 12.85734 203 ARG B O 1
ATOM 1834 N N . LEU B 1 109 ? 36.99319 -21.96902 -6.93846 1.000 6.67958 204 LEU B N 1
ATOM 1835 C CA . LEU B 1 109 ? 35.99442 -22.37293 -7.92028 1.000 9.73067 204 LEU B CA 1
ATOM 1836 C C . LEU B 1 109 ? 36.62517 -23.21798 -9.01884 1.000 8.99674 204 LEU B C 1
ATOM 1837 O O . LEU B 1 109 ? 36.10216 -24.27655 -9.38277 1.000 12.38013 204 LEU B O 1
ATOM 1842 N N . SER B 1 110 ? 37.77468 -22.78310 -9.53561 1.000 10.86270 205 SER B N 1
ATOM 1843 C CA A SER B 1 110 ? 38.37834 -23.50804 -10.64479 0.500 13.11320 205 SER B CA 1
ATOM 1844 C CA B SER B 1 110 ? 38.45527 -23.47157 -10.62828 0.500 13.41801 205 SER B CA 1
ATOM 1845 C C . SER B 1 110 ? 38.99894 -24.83142 -10.22310 1.000 14.75233 205 SER B C 1
ATOM 1846 O O . SER B 1 110 ? 39.37106 -25.62107 -11.09690 1.000 15.45793 205 SER B O 1
ATOM 1851 N N . GLN B 1 111 ? 39.07213 -25.11558 -8.92769 1.000 13.15128 206 GLN B N 1
ATOM 1852 C CA . GLN B 1 111 ? 39.59860 -26.38588 -8.46114 1.000 13.40966 206 GLN B CA 1
ATOM 1853 C C . GLN B 1 111 ? 38.55077 -27.48323 -8.45660 1.000 14.97224 206 GLN B C 1
ATOM 1854 O O . GLN B 1 111 ? 38.90174 -28.64782 -8.26386 1.000 12.85913 206 GLN B O 1
ATOM 1860 N N . ASP B 1 112 ? 37.27923 -27.14217 -8.64912 1.000 16.04509 207 ASP B N 1
ATOM 1861 C CA . ASP B 1 112 ? 36.22273 -28.13805 -8.65261 1.000 10.53682 207 ASP B CA 1
ATOM 1862 C C . ASP B 1 112 ? 35.89562 -28.49088 -10.09510 1.000 12.10783 207 ASP B C 1
ATOM 1863 O O . ASP B 1 112 ? 35.27764 -27.67816 -10.79976 1.000 8.86486 207 ASP B O 1
ATOM 1868 N N . PRO B 1 113 ? 36.26111 -29.67666 -10.57122 1.000 14.14784 208 PRO B N 1
ATOM 1869 C CA . PRO B 1 113 ? 36.05310 -29.97397 -11.99574 1.000 16.76768 208 PRO B CA 1
ATOM 1870 C C . PRO B 1 113 ? 34.59161 -30.01143 -12.38971 1.000 15.72638 208 PRO B C 1
ATOM 1871 O O . PRO B 1 113 ? 34.26815 -29.69857 -13.54185 1.000 13.08625 208 PRO B O 1
ATOM 1875 N N . LEU B 1 114 ? 33.68941 -30.33816 -11.46076 1.000 12.12141 209 LEU B N 1
ATOM 1876 C CA . LEU B 1 114 ? 32.26862 -30.35841 -11.79383 1.000 8.99073 209 LEU B CA 1
ATOM 1877 C C . LEU B 1 114 ? 31.69532 -28.94986 -11.92196 1.000 14.35356 209 LEU B C 1
ATOM 1878 O O . LEU B 1 114 ? 30.82289 -28.69287 -12.76229 1.000 11.86577 209 LEU B O 1
ATOM 1883 N N . ILE B 1 115 ? 32.16200 -28.02475 -11.09720 1.000 6.42380 210 ILE B N 1
ATOM 1884 C CA . ILE B 1 115 ? 31.63618 -26.66603 -11.16125 1.000 7.12747 210 ILE B CA 1
ATOM 1885 C C . ILE B 1 115 ? 32.06151 -25.97986 -12.45361 1.000 8.00436 210 ILE B C 1
ATOM 1886 O O . ILE B 1 115 ? 31.23653 -25.37515 -13.15987 1.000 8.88083 210 ILE B O 1
ATOM 1891 N N . ILE B 1 116 ? 33.35431 -26.05862 -12.78837 1.000 9.76532 211 ILE B N 1
ATOM 1892 C CA . ILE B 1 116 ? 33.85656 -25.34464 -13.96405 1.000 12.35797 211 ILE B CA 1
ATOM 1893 C C . ILE B 1 116 ? 33.28685 -25.89856 -15.25855 1.000 13.80600 211 ILE B C 1
ATOM 1894 O O . ILE B 1 116 ? 33.28026 -25.19352 -16.27417 1.000 15.34623 211 ILE B O 1
ATOM 1899 N N . ARG B 1 117 ? 32.80112 -27.14105 -15.24941 1.000 12.58942 212 ARG B N 1
ATOM 1900 C CA . ARG B 1 117 ? 32.12909 -27.70206 -16.42246 1.000 15.10454 212 ARG B CA 1
ATOM 1901 C C . ARG B 1 117 ? 30.76199 -27.09000 -16.67399 1.000 17.50160 212 ARG B C 1
ATOM 1902 O O . ARG B 1 117 ? 30.26159 -27.16667 -17.80217 1.000 15.99101 212 ARG B O 1
ATOM 1910 N N . ASN B 1 118 ? 30.14726 -26.48581 -15.66672 1.000 10.74859 213 ASN B N 1
ATOM 1911 C CA . ASN B 1 118 ? 28.78264 -26.02335 -15.83021 1.000 10.39965 213 ASN B CA 1
ATOM 1912 C C . ASN B 1 118 ? 28.74113 -24.83951 -16.78891 1.000 7.66485 213 ASN B C 1
ATOM 1913 O O . ASN B 1 118 ? 29.55766 -23.91532 -16.69554 1.000 11.10464 213 ASN B O 1
ATOM 1918 N N . GLU B 1 119 ? 27.79697 -24.86309 -17.73214 1.000 11.25799 214 GLU B N 1
ATOM 1919 C CA . GLU B 1 119 ? 27.82917 -23.82740 -18.76334 1.000 9.00691 214 GLU B CA 1
ATOM 1920 C C . GLU B 1 119 ? 27.46018 -22.45054 -18.21884 1.000 4.57351 214 GLU B C 1
ATOM 1921 O O . GLU B 1 119 ? 27.78647 -21.44201 -18.85218 1.000 4.29908 214 GLU B O 1
ATOM 1927 N N . GLU B 1 120 ? 26.82715 -22.38067 -17.04505 1.000 5.75544 215 GLU B N 1
ATOM 1928 C CA . GLU B 1 120 ? 26.50065 -21.08249 -16.46178 1.000 4.24955 215 GLU B CA 1
ATOM 1929 C C . GLU B 1 120 ? 27.74431 -20.28651 -16.10066 1.000 5.38840 215 GLU B C 1
ATOM 1930 O O . GLU B 1 120 ? 27.70639 -19.04661 -16.11651 1.000 3.59292 215 GLU B O 1
ATOM 1936 N N . VAL B 1 121 ? 28.84815 -20.96790 -15.77023 1.000 5.20317 216 VAL B N 1
ATOM 1937 C CA . VAL B 1 121 ? 30.11873 -20.27012 -15.56925 1.000 5.63032 216 VAL B CA 1
ATOM 1938 C C . VAL B 1 121 ? 30.55349 -19.56800 -16.84575 1.000 6.08930 216 VAL B C 1
ATOM 1939 O O . VAL B 1 121 ? 31.06388 -18.44096 -16.80563 1.000 3.98471 216 VAL B O 1
ATOM 1943 N N . ALA B 1 122 ? 30.38096 -20.22724 -17.99893 1.000 5.88979 217 ALA B N 1
ATOM 1944 C CA . ALA B 1 122 ? 30.69453 -19.58311 -19.26996 1.000 6.38604 217 ALA B CA 1
ATOM 1945 C C . ALA B 1 122 ? 29.75252 -18.41287 -19.55116 1.000 4.24696 217 ALA B C 1
ATOM 1946 O O . ALA B 1 122 ? 30.19659 -17.34331 -19.99910 1.000 7.21602 217 ALA B O 1
ATOM 1948 N N . PHE B 1 123 ? 28.44686 -18.59857 -19.32386 1.000 5.05653 218 PHE B N 1
ATOM 1949 C CA . PHE B 1 123 ? 27.49568 -17.51313 -19.55851 1.000 4.69989 218 PHE B CA 1
ATOM 1950 C C . PHE B 1 123 ? 27.80330 -16.31119 -18.67043 1.000 7.46466 218 PHE B C 1
ATOM 1951 O O . PHE B 1 123 ? 27.65371 -15.15845 -19.09815 1.000 4.71691 218 PHE B O 1
ATOM 1959 N N . PHE B 1 124 ? 28.19822 -16.56936 -17.41676 1.000 3.96063 219 PHE B N 1
ATOM 1960 C CA . PHE B 1 124 ? 28.57992 -15.49749 -16.49288 1.000 7.14946 219 PHE B CA 1
ATOM 1961 C C . PHE B 1 124 ? 29.76103 -14.70130 -17.03868 1.000 4.24079 219 PHE B C 1
ATOM 1962 O O . PHE B 1 124 ? 29.72736 -13.46796 -17.08445 1.000 7.72846 219 PHE B O 1
ATOM 1970 N N . ILE B 1 125 ? 30.81249 -15.39280 -17.47655 1.000 4.74354 220 ILE B N 1
ATOM 1971 C CA . ILE B 1 125 ? 32.01057 -14.69111 -17.94329 1.000 8.09244 220 ILE B CA 1
ATOM 1972 C C . ILE B 1 125 ? 31.75121 -13.95280 -19.25513 1.000 9.25069 220 ILE B C 1
ATOM 1973 O O . ILE B 1 125 ? 32.23554 -12.82634 -19.45725 1.000 7.55614 220 ILE B O 1
ATOM 1978 N N . GLU B 1 126 ? 30.95575 -14.54446 -20.14922 1.000 8.41590 221 GLU B N 1
ATOM 1979 C CA . GLU B 1 126 ? 30.79909 -14.01300 -21.49913 1.000 8.82302 221 GLU B CA 1
ATOM 1980 C C . GLU B 1 126 ? 29.64867 -13.03542 -21.66714 1.000 11.40418 221 GLU B C 1
ATOM 1981 O O . GLU B 1 126 ? 29.63688 -12.29670 -22.65825 1.000 7.12691 221 GLU B O 1
ATOM 1987 N N . SER B 1 127 ? 28.67821 -13.00748 -20.75436 1.000 8.55702 222 SER B N 1
ATOM 1988 C CA . SER B 1 127 ? 27.60919 -12.03592 -20.89999 1.000 5.66299 222 SER B CA 1
ATOM 1989 C C . SER B 1 127 ? 28.15006 -10.61952 -20.70541 1.000 8.17231 222 SER B C 1
ATOM 1990 O O . SER B 1 127 ? 29.18509 -10.40645 -20.07537 1.000 5.29334 222 SER B O 1
ATOM 1993 N N . ASP B 1 128 ? 27.42640 -9.64434 -21.25747 1.000 9.38792 223 ASP B N 1
ATOM 1994 C CA . ASP B 1 128 ? 27.77770 -8.23567 -21.08297 1.000 10.92724 223 ASP B CA 1
ATOM 1995 C C . ASP B 1 128 ? 27.88374 -7.87228 -19.60687 1.000 8.40588 223 ASP B C 1
ATOM 1996 O O . ASP B 1 128 ? 27.17286 -8.42115 -18.76397 1.000 5.53369 223 ASP B O 1
ATOM 2001 N N . PHE B 1 129 ? 28.75320 -6.90368 -19.30485 1.000 10.16271 224 PHE B N 1
ATOM 2002 C CA . PHE B 1 129 ? 28.86267 -6.37659 -17.94563 1.000 6.99386 224 PHE B CA 1
ATOM 2003 C C . PHE B 1 129 ? 27.48549 -6.06510 -17.37927 1.000 9.80666 224 PHE B C 1
ATOM 2004 O O . PHE B 1 129 ? 26.64835 -5.45907 -18.05279 1.000 7.87696 224 PHE B O 1
ATOM 2012 N N . ASN B 1 130 ? 27.24606 -6.52745 -16.14878 1.000 7.17331 225 ASN B N 1
ATOM 2013 C CA . ASN B 1 130 ? 26.04301 -6.21518 -15.36751 1.000 7.91306 225 ASN B CA 1
ATOM 2014 C C . ASN B 1 130 ? 24.75363 -6.70383 -16.03535 1.000 10.12841 225 ASN B C 1
ATOM 2015 O O . ASN B 1 130 ? 23.69611 -6.08586 -15.88711 1.000 13.17269 225 ASN B O 1
ATOM 2020 N N . THR B 1 131 ? 24.80951 -7.81285 -16.77433 1.000 6.30732 226 THR B N 1
ATOM 2021 C CA . THR B 1 131 ? 23.59104 -8.42634 -17.28458 1.000 7.02679 226 THR B CA 1
ATOM 2022 C C . THR B 1 131 ? 23.36248 -9.88297 -16.87079 1.000 9.02465 226 THR B C 1
ATOM 2023 O O . THR B 1 131 ? 22.27426 -10.40021 -17.13671 1.000 11.00119 226 THR B O 1
ATOM 2027 N N . TYR B 1 132 ? 24.32151 -10.55377 -16.22136 1.000 9.82383 227 TYR B N 1
ATOM 2028 C CA . TYR B 1 132 ? 24.20139 -11.99429 -15.99624 1.000 5.85965 227 TYR B CA 1
ATOM 2029 C C . TYR B 1 132 ? 23.07466 -12.32636 -15.01723 1.000 7.15403 227 TYR B C 1
ATOM 2030 O O . TYR B 1 132 ? 23.06941 -11.86033 -13.86918 1.000 6.17082 227 TYR B O 1
ATOM 2039 N N . THR B 1 133 ? 22.12446 -13.13403 -15.47772 1.000 8.41873 228 THR B N 1
ATOM 2040 C CA . THR B 1 133 ? 21.27510 -13.98438 -14.65935 1.000 6.91296 228 THR B CA 1
ATOM 2041 C C . THR B 1 133 ? 21.24399 -15.35339 -15.31883 1.000 6.26025 228 THR B C 1
ATOM 2042 O O . THR B 1 133 ? 21.59763 -15.48030 -16.49208 1.000 5.73291 228 THR B O 1
ATOM 2046 N N . PRO B 1 134 ? 20.90507 -16.41365 -14.57727 1.000 8.52045 229 PRO B N 1
ATOM 2047 C CA . PRO B 1 134 ? 21.11883 -17.76650 -15.11513 1.000 6.23772 229 PRO B CA 1
ATOM 2048 C C . PRO B 1 134 ? 20.26347 -18.04798 -16.34416 1.000 10.02514 229 PRO B C 1
ATOM 2049 O O . PRO B 1 134 ? 19.11147 -17.62443 -16.44125 1.000 8.63793 229 PRO B O 1
ATOM 2053 N N . ILE B 1 135 ? 20.85967 -18.75117 -17.30549 1.000 6.97046 230 ILE B N 1
ATOM 2054 C CA . ILE B 1 135 ? 20.10759 -19.18575 -18.47509 1.000 12.47938 230 ILE B CA 1
ATOM 2055 C C . ILE B 1 135 ? 19.23860 -20.39565 -18.12779 1.000 14.64900 230 ILE B C 1
ATOM 2056 O O . ILE B 1 135 ? 18.07492 -20.47600 -18.53098 1.000 15.48914 230 ILE B O 1
ATOM 2061 N N . ASN B 1 136 ? 19.77329 -21.33149 -17.35043 1.000 13.20699 231 ASN B N 1
ATOM 2062 C CA . ASN B 1 136 ? 19.06965 -22.57704 -17.08590 1.000 19.99439 231 ASN B CA 1
ATOM 2063 C C . ASN B 1 136 ? 18.03456 -22.41514 -15.98245 1.000 28.31742 231 ASN B C 1
ATOM 2064 O O . ASN B 1 136 ? 18.01105 -21.42267 -15.24920 1.000 26.64064 231 ASN B O 1
ATOM 2069 N N . LYS B 1 137 ? 17.17833 -23.43271 -15.87572 1.000 33.98803 232 LYS B N 1
ATOM 2070 C CA . LYS B 1 137 ? 16.15294 -23.53211 -14.83825 1.000 45.79205 232 LYS B CA 1
ATOM 2071 C C . LYS B 1 137 ? 16.75405 -23.41335 -13.45276 1.000 36.62012 232 LYS B C 1
ATOM 2072 O O . LYS B 1 137 ? 16.33519 -22.56986 -12.65313 1.000 46.98896 232 LYS B O 1
#

CATH classification: 3.30.1520.10

GO terms:
  GO:0032266 phosphatidylinositol-3-phosphate binding (F, IDA)
  GO:0030904 retromer complex (C, IMP)
  GO:0140318 protein transporter activity (F, IMP)
  GO:0005768 endosome (C, IPI)
  GO:0042147 retrograde transport, endosome to Golgi (P, IPI)
  GO:0030904 retromer complex (C, IPI)
  GO:0030905 retromer, tubulation complex (C, IPI)
  GO:0140318 protein transporter activity (F, IPI)
  GO:0005515 protein binding (F, IPI)

Radius of gyration: 18.91 Å; Cα contacts (8 Å, |Δi|>4): 429; chains: 2; bounding box: 40×45×53 Å

Sequence (248 aa):
KKYTLLAKVTGLEENPTIIFDCSTNLPTFRKQQYKNVKKSYEEFHQLFKYLNVAIQESFVPTLPSAYTTFGINSEEDRMKVTRNFQLWFNRLSQDPLIIRRNEEVAFFIESDFNTYTPINKEKKKYTLLAKVTGLERFGGKKENPTIIFDCSTNLPTFRKQQYKNVKKSYEEFHQLFKYLNVAIQESFVPTLPSAYTTFGINSEEEDRMKVTRNFQLWFNRLSSQDPLIIRNEEVAFFIESDFNTYTPINK

Nearest PDB structures (foldseek):
  7x4o-assembly2_B  TM=1.008E+00  e=2.140E-26  Saccharomyces cerevisiae S288C
  7x4o-assembly1_A  TM=1.001E+00  e=4.631E-22  Saccharomyces cerevisiae S288C
  4pzg-assembly1_B  TM=7.777E-01  e=4.282E-05  Homo sapiens
  6koj-assembly2_B  TM=7.874E-01  e=8.969E-05  Homo sapiens
  8hql-assembly2_B  TM=6.462E-01  e=4.185E-04  Mus musculus

InterPro domains:
  IPR001683 Phox homology [PF00787] (141-223)
  IPR001683 Phox homology [SM00312] (105-223)
  IPR014461 Vacuolar protein sorting-associated protein 17, Vps17 [PIRSF011791] (1-551)
  IPR027267 AH/BAR domain superfamily [G3DSA:1.20.1270.60] (271-465)
  IPR036871 PX domain superfamily [G3DSA:3.30.1520.10] (99-244)
  IPR036871 PX domain superfamily [SSF64268] (104-224)
  IPR037907 Vps17, PX domain [cd06891] (85-223)
  IPR053055 Vacuolar Protein Sorting-Associated 17 [PTHR47433] (3-549)

=== Feature glossary ===
Legend for the data blocks above and below:

— What the protein is —

The amino-acid sequence is the protein's primary structure: the linear order of residues from the N-terminus to the C-terminus, written in one-letter code. Everything else here — the 3D coordinates, the secondary structure, the domain annotations — is ultimately a consequence of this string.

Database cross-references. InterPro integrates a dozen domain/family signature databases into unified entries with residue-range hits. GO terms attach function/process/location labels with evidence codes. CATH codes position the fold in a four-level structural taxonomy. Organism is the NCBI-taxonomy species name.

— Where its atoms are —

The mmCIF block holds the 3D Cartesian coordinates of each backbone atom (N, Cα, C, O) in ångströms. mmCIF is the PDB's canonical archive format — a tagged-loop text representation of the atomic model.

The six renders are orthographic views along the three Cartesian axes in both directions. Representation (cartoon, sticks, or surface) and color scheme (sequence-rainbow or by-chain) vary across proteins so the training set covers all the common visualization conventions.

— Local backbone conformation —

Secondary structure is the local, repeating backbone conformation. DSSP classifies it into eight states by reading the hydrogen-bond network: three helix types (H, G, I), two β types (E, B), two non-regular types (T, S), and unstructured coil (-).

SS3 is a coarse helix/strand/coil call (letters a/b/c) made by the P-SEA algorithm from inter-Cα distances and dihedrals. It is less detailed than DSSP but needs only Cα positions.

Backbone dihedral angles. Every residue except chain termini has a φ (preceding-C → N → Cα → C) and a ψ (N → Cα → C → next-N). They are reported in degrees following the IUPAC sign convention. Secondary structure is essentially a statement about which (φ, ψ) basin each residue occupies.

— Global shape and packing —

The geometric summary reports three shape descriptors. Rg (radius of gyration) measures how spread out the Cα atoms are about their centre of mass; compact globular proteins have small Rg, elongated or unfolded ones large. Cα contacts (<8 Å, |i−j|>4) count long-range residue pairs in spatial proximity — high for tightly packed folds, near zero for rods or random coil. The bounding-box extents give the protein's footprint along x, y, z in Å.

Solvent accessibility: the surface area of each residue that a 1.4 Å water probe can touch, in Å². When only backbone atoms are present the absolute values are lower than full-atom SASA (side chains contribute most of the area) and are flagged as backbone-only.

Plot images: a contact map (which residues are close in 3D, as an N×N binary image), a Ramachandran scatter (backbone torsion angles, revealing sec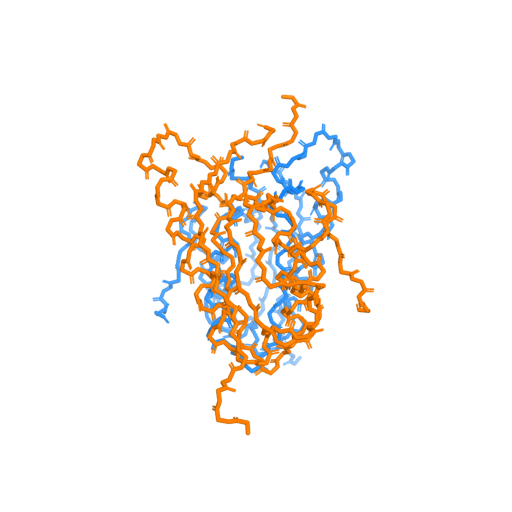ondary-structure composition at a glance), and — for AlphaFold structures — a PAE heatmap (pairwise prediction confidence).

— Structural neighborhood —

Foldseek's 3Di representation compresses backbone geometry into a per-residue letter drawn from a learned twenty-state alphabet. It captures the tertiary interaction pattern around each residue — which residues are packed against it in space, regardless of where they are in sequence.

Structural nearest neighbors (via Foldseek easy-search vs the PDB). Reported per hit: target PDB id, E-value, and alignment TM-score. A TM-score above ~0.5 is the conventional threshold for 'same fold'.

— Confidence and disorder —

pLDDT (predicted Local Distance Difference Test) is AlphaFold's per-residue confidence score, ranging from 0 to 100. Values above 90 indicate high confidence (typically well-packed cores); 70–90 is confident; 50–70 low confidence; below 50 usually means the region is disordered or the prediction is unreliable there. AlphaFold stores pLDDT in the mmCIF B-factor column.

For experimental (PDB) structures, the B-factor (temperature factor) quantifies the positional spread of each atom in the crystal — a combination of thermal vibration and static disorder — in units of Å². High B-factors mark flexible loops or poorly resolved regions; low B-factors mark the rigid, well-ordered core.

Predicted Aligned Error (PAE) is an AlphaFold confidence matrix: entry (i, j) is the expected error in the position of residue j, in ångströms, when the prediction is superimposed on the true structure at residue i. Low PAE within a block of residues means that block is internally rigid and well-predicted; high PAE between two blocks means their relative placement is uncertain even if each block individually is confident.